Protein AF-Q5AMR6-F1 (afdb_monomer)

Mean predicted aligned error: 19.12 Å

Structure (mmCIF, N/CA/C/O backbone):
data_AF-Q5AMR6-F1
#
_entry.id   AF-Q5AMR6-F1
#
loop_
_atom_site.group_PDB
_atom_site.id
_atom_site.type_symbol
_atom_site.label_atom_id
_atom_site.label_alt_id
_atom_site.label_comp_id
_atom_site.label_asym_id
_atom_site.label_entity_id
_atom_site.label_seq_id
_atom_site.pdbx_PDB_ins_code
_atom_site.Cartn_x
_atom_site.Cartn_y
_atom_site.Cartn_z
_atom_site.occupancy
_atom_site.B_iso_or_equiv
_atom_site.auth_seq_id
_atom_site.auth_comp_id
_atom_site.auth_asym_id
_atom_site.auth_atom_id
_atom_site.pdbx_PDB_model_num
ATOM 1 N N . MET A 1 1 ? -9.699 15.837 25.761 1.00 32.28 1 MET A N 1
ATOM 2 C CA . MET A 1 1 ? -8.917 16.680 24.836 1.00 32.28 1 MET A CA 1
ATOM 3 C C . MET A 1 1 ? -8.404 15.741 23.772 1.00 32.28 1 MET A C 1
ATOM 5 O O . MET A 1 1 ? -7.624 14.863 24.110 1.00 32.28 1 MET A O 1
ATOM 9 N N . SER A 1 2 ? -8.953 15.829 22.564 1.00 45.53 2 SER A N 1
ATOM 10 C CA . SER A 1 2 ? -8.523 15.037 21.415 1.00 45.53 2 SER A CA 1
ATOM 11 C C . SER A 1 2 ? -7.028 15.266 21.216 1.00 45.53 2 SER A C 1
ATOM 13 O O . SER A 1 2 ? -6.615 16.411 21.044 1.00 45.53 2 SER A O 1
ATOM 15 N N . THR A 1 3 ? -6.208 14.223 21.314 1.00 49.09 3 THR A N 1
ATOM 16 C CA . THR A 1 3 ? -4.824 14.298 20.852 1.00 49.09 3 THR A CA 1
ATOM 17 C C . THR A 1 3 ? -4.906 14.506 19.351 1.00 49.09 3 THR A C 1
ATOM 19 O O . THR A 1 3 ? -5.215 13.578 18.611 1.00 49.09 3 THR A O 1
ATOM 22 N N . SER A 1 4 ? -4.737 15.743 18.896 1.00 54.91 4 SER A N 1
ATOM 23 C CA . SER A 1 4 ? -4.501 16.039 17.490 1.00 54.91 4 SER A CA 1
ATOM 24 C C . SER A 1 4 ? -3.124 15.476 17.143 1.00 54.91 4 SER A C 1
ATOM 26 O O . SER A 1 4 ? -2.143 16.218 17.145 1.00 54.91 4 SER A O 1
ATOM 28 N N . ASN A 1 5 ? -3.051 14.153 16.958 1.00 70.88 5 ASN A N 1
ATOM 29 C CA . ASN A 1 5 ? -1.918 13.503 16.312 1.00 70.88 5 ASN A CA 1
ATOM 30 C C . ASN A 1 5 ? -1.692 14.242 14.996 1.00 70.88 5 ASN A C 1
ATOM 32 O O . ASN A 1 5 ? -2.655 14.557 14.287 1.00 70.88 5 ASN A O 1
ATOM 36 N N . THR A 1 6 ? -0.445 14.604 14.711 1.00 86.12 6 THR A N 1
ATOM 37 C CA . THR A 1 6 ? -0.152 15.268 13.445 1.00 86.12 6 THR A CA 1
ATOM 38 C C . THR A 1 6 ? -0.414 14.288 12.302 1.00 86.12 6 THR A C 1
ATOM 40 O O . THR A 1 6 ? -0.370 13.074 12.494 1.00 86.12 6 THR A O 1
ATOM 43 N N . GLN A 1 7 ? -0.697 14.795 11.101 1.00 88.81 7 GLN A N 1
ATOM 44 C CA . GLN A 1 7 ? -0.926 13.927 9.941 1.00 88.81 7 GLN A CA 1
ATOM 45 C C . GLN A 1 7 ? 0.267 12.980 9.698 1.00 88.81 7 GLN A C 1
ATOM 47 O O . GLN A 1 7 ? 0.083 11.825 9.329 1.00 88.81 7 GLN A O 1
ATOM 52 N N . GLU A 1 8 ? 1.484 13.453 9.970 1.00 90.25 8 GLU A N 1
ATOM 53 C CA . GLU A 1 8 ? 2.707 12.652 9.903 1.00 90.25 8 GLU A CA 1
ATOM 54 C C . GLU A 1 8 ? 2.729 11.522 10.943 1.00 90.25 8 GLU A C 1
ATOM 56 O O . GLU A 1 8 ? 3.046 10.390 10.585 1.00 90.25 8 GLU A O 1
ATOM 61 N N . ASP A 1 9 ? 2.319 11.778 12.192 1.00 91.44 9 ASP A N 1
ATOM 62 C CA . ASP A 1 9 ? 2.223 10.727 13.220 1.00 91.44 9 ASP A CA 1
ATOM 63 C C . ASP A 1 9 ? 1.273 9.603 12.781 1.00 91.44 9 ASP A C 1
ATOM 65 O O . ASP A 1 9 ? 1.575 8.422 12.959 1.00 91.44 9 ASP A O 1
ATOM 69 N N . VAL A 1 10 ? 0.152 9.966 12.147 1.00 92.06 10 VAL A N 1
ATOM 70 C CA . VAL A 1 10 ? -0.821 9.009 11.601 1.00 92.06 10 VAL A CA 1
ATOM 71 C C . VAL A 1 10 ? -0.199 8.171 10.479 1.00 92.06 10 VAL A C 1
ATOM 73 O O . VAL A 1 10 ? -0.406 6.959 10.430 1.00 92.06 10 VAL A O 1
ATOM 76 N N . TYR A 1 11 ? 0.594 8.781 9.595 1.00 93.88 11 TYR A N 1
ATOM 77 C CA . TYR A 1 11 ? 1.293 8.057 8.529 1.00 93.88 11 TYR A CA 1
ATOM 78 C C . TYR A 1 11 ? 2.359 7.103 9.064 1.00 93.88 11 TYR A C 1
ATOM 80 O O . TYR A 1 11 ? 2.471 5.976 8.580 1.00 93.88 11 TYR A O 1
ATOM 88 N N . ILE A 1 12 ? 3.114 7.519 10.081 1.00 92.19 12 ILE A N 1
ATOM 89 C CA . ILE A 1 12 ? 4.107 6.668 10.746 1.00 92.19 12 ILE A CA 1
ATOM 90 C C . ILE A 1 12 ? 3.418 5.486 11.439 1.00 92.19 12 ILE A C 1
ATOM 92 O O . ILE A 1 12 ? 3.928 4.363 11.384 1.00 92.19 12 ILE A O 1
ATOM 96 N N . GLU A 1 13 ? 2.270 5.721 12.079 1.00 92.38 13 GLU A N 1
ATOM 97 C CA . GLU A 1 13 ? 1.461 4.674 12.704 1.00 92.38 13 GLU A CA 1
ATOM 98 C C . GLU A 1 13 ? 0.942 3.680 11.660 1.00 92.38 13 GLU A C 1
ATOM 100 O O . GLU A 1 13 ? 1.124 2.479 11.834 1.00 92.38 13 GLU A O 1
ATOM 105 N N . TYR A 1 14 ? 0.382 4.169 10.550 1.00 93.38 14 TYR A N 1
ATOM 106 C CA . TYR A 1 14 ? -0.115 3.335 9.453 1.00 93.38 14 TYR A CA 1
ATOM 107 C C . TYR A 1 14 ? 0.994 2.511 8.780 1.00 93.38 14 TYR A C 1
ATOM 109 O O . TYR A 1 14 ? 0.815 1.317 8.533 1.00 93.38 14 TYR A O 1
ATOM 117 N N . LEU A 1 15 ? 2.160 3.120 8.523 1.00 91.62 15 LEU A N 1
ATOM 118 C CA . LEU A 1 15 ? 3.315 2.455 7.906 1.00 91.62 15 LEU A CA 1
ATOM 119 C C . LEU A 1 15 ? 3.814 1.273 8.746 1.00 91.62 15 LEU A C 1
ATOM 121 O O . LEU A 1 15 ? 4.228 0.256 8.196 1.00 91.62 15 LEU A O 1
ATOM 125 N N . ASN A 1 16 ? 3.778 1.419 10.070 1.00 92.19 16 ASN A N 1
ATOM 126 C CA . ASN A 1 16 ? 4.290 0.439 11.025 1.00 92.19 16 ASN A CA 1
ATOM 127 C C . ASN A 1 16 ? 3.176 -0.343 11.735 1.00 92.19 16 ASN A C 1
ATOM 129 O O . ASN A 1 16 ? 3.405 -0.885 12.822 1.00 92.19 16 ASN A O 1
ATOM 133 N N . TYR A 1 17 ? 1.967 -0.335 11.175 1.00 92.38 17 TYR A N 1
ATOM 134 C CA . TYR A 1 17 ? 0.826 -1.028 11.747 1.00 92.38 17 TYR A CA 1
ATOM 135 C C . TYR A 1 17 ? 0.973 -2.540 11.552 1.00 92.38 17 TYR A C 1
ATOM 137 O O . TYR A 1 17 ? 1.307 -3.005 10.461 1.00 92.38 17 TYR A O 1
ATOM 145 N N . ASP A 1 18 ? 0.706 -3.310 12.606 1.00 91.94 18 ASP A N 1
ATOM 146 C CA . ASP A 1 18 ? 0.771 -4.770 12.565 1.00 91.94 18 ASP A CA 1
ATOM 147 C C . ASP A 1 18 ? -0.511 -5.347 11.944 1.00 91.94 18 ASP A C 1
ATOM 149 O O . ASP A 1 18 ? -1.522 -5.572 12.614 1.00 91.94 18 ASP A O 1
ATOM 153 N N . TRP A 1 19 ? -0.466 -5.541 10.627 1.00 93.12 19 TRP A N 1
ATOM 154 C CA . TRP A 1 19 ? -1.560 -6.110 9.838 1.00 93.12 19 TRP A CA 1
ATOM 155 C C . TRP A 1 19 ? -1.699 -7.626 10.001 1.00 93.12 19 TRP A C 1
ATOM 157 O O . TRP A 1 19 ? -2.787 -8.161 9.778 1.00 93.12 19 TRP A O 1
ATOM 167 N N . ASP A 1 20 ? -0.624 -8.314 10.381 1.00 91.00 20 ASP A N 1
ATOM 168 C CA . ASP A 1 20 ? -0.594 -9.775 10.470 1.00 91.00 20 ASP A CA 1
ATOM 169 C C . ASP A 1 20 ? -1.297 -10.259 11.741 1.00 91.00 20 ASP A C 1
ATOM 171 O O . ASP A 1 20 ? -2.018 -11.256 11.716 1.00 91.00 20 ASP A O 1
ATOM 175 N N . SER A 1 21 ? -1.182 -9.503 12.837 1.00 92.44 21 SER A N 1
ATOM 176 C CA . SER A 1 21 ? -1.915 -9.781 14.079 1.00 92.44 21 SER A CA 1
ATOM 177 C C . SER A 1 21 ? -3.405 -9.407 14.020 1.00 92.44 21 SER A C 1
ATOM 179 O O . SER A 1 21 ? -4.164 -9.754 14.932 1.00 92.44 21 SER A O 1
ATOM 181 N N . PHE A 1 22 ? -3.861 -8.683 12.990 1.00 92.50 22 PHE A N 1
ATOM 182 C CA . PHE A 1 22 ? -5.227 -8.160 12.933 1.00 92.50 22 PHE A CA 1
ATOM 183 C C . PHE A 1 22 ? -6.198 -9.091 12.184 1.00 92.50 22 PHE A C 1
ATOM 185 O O . PHE A 1 22 ? -6.467 -8.915 10.999 1.00 92.50 22 PHE A O 1
ATOM 192 N N . GLN A 1 23 ? -6.794 -10.047 12.906 1.00 94.94 23 GLN A N 1
ATOM 193 C CA . GLN A 1 23 ? -7.681 -11.068 12.320 1.00 94.94 23 GLN A CA 1
ATOM 194 C C . GLN A 1 23 ? -8.908 -10.500 11.580 1.00 94.94 23 GLN A C 1
ATOM 196 O O . GLN A 1 23 ? -9.217 -10.957 10.488 1.00 94.94 23 GLN A O 1
ATOM 201 N N . GLU A 1 24 ? -9.582 -9.483 12.130 1.00 93.00 24 GLU A N 1
ATOM 202 C CA . GLU A 1 24 ? -10.783 -8.886 11.507 1.00 93.00 24 GLU A CA 1
ATOM 203 C C . GLU A 1 24 ? -10.472 -8.281 10.130 1.00 93.00 24 GLU A C 1
ATOM 205 O O . GLU A 1 24 ? -11.276 -8.378 9.204 1.00 93.00 24 GLU A O 1
ATOM 210 N N . PHE A 1 25 ? -9.277 -7.699 9.986 1.00 95.12 25 PHE A N 1
ATOM 211 C CA . PHE A 1 25 ? -8.789 -7.219 8.701 1.00 95.12 25 PHE A CA 1
ATOM 212 C C . PHE A 1 25 ? -8.539 -8.379 7.737 1.00 95.12 25 PHE A C 1
ATOM 214 O O . PHE A 1 25 ? -8.946 -8.278 6.589 1.00 95.12 25 PHE A O 1
ATOM 221 N N . GLN A 1 26 ? -7.909 -9.472 8.175 1.00 95.25 26 GLN A N 1
ATOM 222 C CA . GLN A 1 26 ? -7.632 -10.626 7.308 1.00 95.25 26 GLN A CA 1
ATOM 223 C C . GLN A 1 26 ? -8.925 -11.286 6.809 1.00 95.25 26 GLN A C 1
ATOM 225 O O . GLN A 1 26 ? -9.063 -11.542 5.612 1.00 95.25 26 GLN A O 1
ATOM 230 N N . ASP A 1 27 ? -9.891 -11.489 7.708 1.00 95.75 27 ASP A N 1
ATOM 231 C CA . ASP A 1 27 ? -11.195 -12.069 7.380 1.00 95.75 27 ASP A CA 1
ATOM 232 C C . ASP A 1 27 ? -11.969 -11.153 6.418 1.00 95.75 27 ASP A C 1
ATOM 234 O O . ASP A 1 27 ? -12.438 -11.594 5.367 1.00 95.75 27 ASP A O 1
ATOM 238 N N . GLY A 1 28 ? -12.039 -9.852 6.728 1.00 94.56 28 GLY A N 1
ATOM 239 C CA . GLY A 1 28 ? -12.703 -8.868 5.873 1.00 94.56 28 GLY A CA 1
ATOM 240 C C . GLY A 1 28 ? -12.012 -8.695 4.520 1.00 94.56 28 GLY A C 1
ATOM 241 O O . GLY A 1 28 ? -12.673 -8.567 3.492 1.00 94.56 28 GLY A O 1
ATOM 242 N N . LEU A 1 29 ? -10.680 -8.743 4.486 1.00 95.69 29 LEU A N 1
ATOM 243 C CA . LEU A 1 29 ? -9.902 -8.693 3.255 1.00 95.69 29 LEU A CA 1
ATOM 244 C C . LEU A 1 29 ? -10.224 -9.897 2.369 1.00 95.69 29 LEU A C 1
ATOM 246 O O . LEU A 1 29 ? -10.421 -9.716 1.169 1.00 95.69 29 LEU A O 1
ATOM 250 N N . GLN A 1 30 ? -10.310 -11.100 2.943 1.00 95.56 30 GLN A N 1
ATOM 251 C CA . GLN A 1 30 ? -10.674 -12.300 2.197 1.00 95.56 30 GLN A CA 1
ATOM 252 C C . GLN A 1 30 ? -12.087 -12.187 1.610 1.00 95.56 30 GLN A C 1
ATOM 254 O O . GLN A 1 30 ? -12.262 -12.455 0.423 1.00 95.56 30 GLN A O 1
ATOM 259 N N . GLU A 1 31 ? -13.066 -11.716 2.387 1.00 96.12 31 GLU A N 1
ATOM 260 C CA . GLU A 1 31 ? -14.432 -11.494 1.897 1.00 96.12 31 GLU A CA 1
ATOM 261 C C . GLU A 1 31 ? -14.472 -10.480 0.740 1.00 96.12 31 GLU A C 1
ATOM 263 O O . GLU A 1 31 ? -15.129 -10.717 -0.278 1.00 96.12 31 GLU A O 1
ATOM 268 N N . ILE A 1 32 ? -13.717 -9.379 0.848 1.00 96.00 32 ILE A N 1
ATOM 269 C CA . ILE A 1 32 ? -13.598 -8.369 -0.214 1.00 96.00 32 ILE A CA 1
ATOM 270 C C . ILE A 1 32 ? -12.969 -8.978 -1.477 1.00 96.00 32 ILE A C 1
ATOM 272 O O . ILE A 1 32 ? -13.466 -8.739 -2.581 1.00 96.00 32 ILE A O 1
ATOM 276 N N . MET A 1 33 ? -11.903 -9.780 -1.343 1.00 95.00 33 MET A N 1
ATOM 277 C CA . MET A 1 33 ? -11.286 -10.454 -2.492 1.00 95.00 33 MET A CA 1
ATOM 278 C C . MET A 1 33 ? -12.254 -11.440 -3.148 1.00 95.00 33 MET A C 1
ATOM 280 O O . MET A 1 33 ? -12.385 -11.443 -4.370 1.00 95.00 33 MET A O 1
ATOM 284 N N . ASP A 1 34 ? -12.942 -12.267 -2.363 1.00 94.94 34 ASP A N 1
ATOM 285 C CA . ASP A 1 34 ? -13.864 -13.277 -2.882 1.00 94.94 34 ASP A CA 1
ATOM 286 C C . ASP A 1 34 ? -15.041 -12.621 -3.614 1.00 94.94 34 ASP A C 1
ATOM 288 O O . ASP A 1 34 ? -15.407 -13.050 -4.713 1.00 94.94 34 ASP A O 1
ATOM 292 N N . ASN A 1 35 ? -15.581 -11.529 -3.064 1.00 95.19 35 ASN A N 1
ATOM 293 C CA . ASN A 1 35 ? -16.623 -10.737 -3.712 1.00 95.19 35 ASN A CA 1
ATOM 294 C C . ASN A 1 35 ? -16.145 -10.129 -5.040 1.00 95.19 35 ASN A C 1
ATOM 296 O O . ASN A 1 35 ? -16.837 -10.222 -6.055 1.00 95.19 35 ASN A O 1
ATOM 300 N N . TYR A 1 36 ? -14.942 -9.555 -5.055 1.00 95.44 36 TYR A N 1
ATOM 301 C CA . TYR A 1 36 ? -14.370 -8.964 -6.261 1.00 95.44 36 TYR A CA 1
ATOM 302 C C . TYR A 1 36 ? -14.088 -10.016 -7.342 1.00 95.44 36 TYR A C 1
ATOM 304 O O . TYR A 1 36 ? -14.423 -9.821 -8.510 1.00 95.44 36 TYR A O 1
ATOM 312 N N . LEU A 1 37 ? -13.544 -11.173 -6.958 1.00 94.44 37 LEU A N 1
ATOM 313 C CA . LEU A 1 37 ? -13.312 -12.302 -7.858 1.00 94.44 37 LEU A CA 1
ATOM 314 C C . LEU A 1 37 ? -14.633 -12.831 -8.432 1.00 94.44 37 LEU A C 1
ATOM 316 O O . LEU A 1 37 ? -14.711 -13.124 -9.625 1.00 94.44 37 LEU A O 1
ATOM 320 N N . GLN A 1 38 ? -15.680 -12.921 -7.610 1.00 94.31 38 GLN A N 1
ATOM 321 C CA . GLN A 1 38 ? -17.018 -13.298 -8.059 1.00 94.31 38 GLN A CA 1
ATOM 322 C C . GLN A 1 38 ? -17.572 -12.297 -9.085 1.00 94.31 38 GLN A C 1
ATOM 324 O O . GLN A 1 38 ? -18.075 -12.721 -10.123 1.00 94.31 38 GLN A O 1
ATOM 329 N N . ASN A 1 39 ? -17.409 -10.989 -8.855 1.00 94.31 39 ASN A N 1
ATOM 330 C CA . ASN A 1 39 ? -17.814 -9.960 -9.816 1.00 94.31 39 ASN A CA 1
ATOM 331 C C . ASN A 1 39 ? -17.059 -10.087 -11.151 1.00 94.31 39 ASN A C 1
ATOM 333 O O . ASN A 1 39 ? -17.666 -10.013 -12.218 1.00 94.31 39 ASN A O 1
ATOM 337 N N . LEU A 1 40 ? -15.750 -10.355 -11.104 1.00 94.00 40 LEU A N 1
ATOM 338 C CA . LEU A 1 40 ? -14.959 -10.605 -12.310 1.00 94.00 40 LEU A CA 1
ATOM 339 C C . LEU A 1 40 ? -15.428 -11.857 -13.061 1.00 94.00 40 LEU A C 1
ATOM 341 O O . LEU A 1 40 ? -15.520 -11.821 -14.282 1.00 94.00 40 LEU A O 1
ATOM 345 N N . LYS A 1 41 ? -15.781 -12.938 -12.354 1.00 92.50 41 LYS A N 1
ATOM 346 C CA . LYS A 1 41 ? -16.316 -14.169 -12.964 1.00 92.50 41 LYS A CA 1
ATOM 347 C C . LYS A 1 41 ? -17.676 -13.981 -13.628 1.00 92.50 41 LYS A C 1
ATOM 349 O O . LYS A 1 41 ? -17.981 -14.678 -14.593 1.00 92.50 41 LYS A O 1
ATOM 354 N N . GLU A 1 42 ? -18.500 -13.075 -13.110 1.00 93.56 42 GLU A N 1
ATOM 355 C CA . GLU A 1 42 ? -19.784 -12.723 -13.727 1.00 93.56 42 GLU A CA 1
ATOM 356 C C . GLU A 1 42 ? -19.597 -1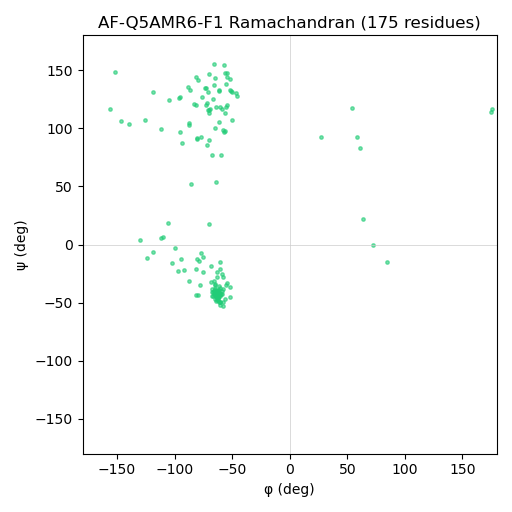1.989 -15.059 1.00 93.56 42 GLU A C 1
ATOM 358 O O . GLU A 1 42 ? -20.402 -12.165 -15.973 1.00 93.56 42 GLU A O 1
ATOM 363 N N . GLN A 1 43 ? -18.526 -11.201 -15.183 1.00 92.12 43 GLN A N 1
ATOM 364 C CA . GLN A 1 43 ? -18.170 -10.508 -16.422 1.00 92.12 43 GLN A CA 1
ATOM 365 C C . GLN A 1 43 ? -17.433 -11.430 -17.401 1.00 92.12 43 GLN A C 1
ATOM 367 O O . GLN A 1 43 ? -17.737 -11.443 -18.594 1.00 92.12 43 GLN A O 1
ATOM 372 N N . ASP A 1 44 ? -16.483 -12.214 -16.896 1.00 90.88 44 ASP A N 1
ATOM 373 C CA . ASP A 1 44 ? -15.680 -13.162 -17.657 1.00 90.88 44 ASP A CA 1
ATOM 374 C C . ASP A 1 44 ? -15.493 -14.472 -16.861 1.00 90.88 44 ASP A C 1
ATOM 376 O O . ASP A 1 44 ? -14.653 -14.550 -15.956 1.00 90.88 44 ASP A O 1
ATOM 380 N N . PRO A 1 45 ? -16.222 -15.546 -17.225 1.00 89.88 45 PRO A N 1
ATOM 381 C CA . PRO A 1 45 ? -16.131 -16.843 -16.555 1.00 89.88 45 PRO A CA 1
ATOM 382 C C . PRO A 1 45 ? -14.745 -17.500 -16.610 1.00 89.88 45 PRO A C 1
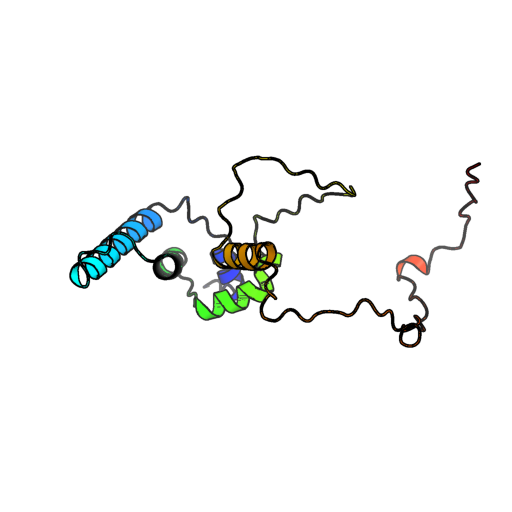ATOM 384 O O . PRO A 1 45 ? -14.505 -18.464 -15.88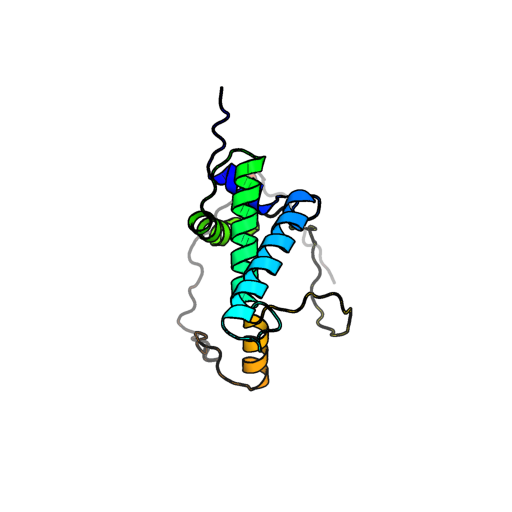1 1.00 89.88 45 PRO A O 1
ATOM 387 N N . SER A 1 46 ? -13.845 -17.035 -17.485 1.00 91.69 46 SER A N 1
ATOM 388 C CA . SER A 1 46 ? -12.485 -17.570 -17.601 1.00 91.69 46 SER A CA 1
ATOM 389 C C . SER A 1 46 ? -11.525 -17.030 -16.534 1.00 91.69 46 SER A C 1
ATOM 391 O O . SER A 1 46 ? -10.448 -17.597 -16.340 1.00 91.69 46 SER A O 1
ATOM 393 N N . VAL A 1 47 ? -11.910 -15.978 -15.801 1.00 90.25 47 VAL A N 1
ATOM 394 C CA . VAL A 1 47 ? -11.073 -15.372 -14.762 1.00 90.25 47 VAL A CA 1
ATOM 395 C C . VAL A 1 47 ? -10.973 -16.294 -13.544 1.00 90.25 47 VAL A C 1
ATOM 397 O O . VAL A 1 47 ? -11.942 -16.556 -12.829 1.00 90.25 47 VAL A O 1
ATOM 400 N N . THR A 1 48 ? -9.759 -16.769 -13.268 1.00 89.88 48 THR A N 1
ATOM 401 C CA . THR A 1 48 ? -9.464 -17.642 -12.119 1.00 89.88 48 THR A CA 1
ATOM 402 C C . THR A 1 48 ? -8.797 -16.922 -10.953 1.00 89.88 48 THR A C 1
ATOM 404 O O . THR A 1 48 ? -8.755 -17.462 -9.851 1.00 89.88 48 THR A O 1
ATOM 407 N N . SER A 1 49 ? -8.255 -15.725 -11.175 1.00 90.75 49 SER A N 1
ATOM 408 C CA . SER A 1 49 ? -7.483 -14.981 -10.178 1.00 90.75 49 SER A CA 1
ATOM 409 C C . SER A 1 49 ? -7.583 -13.479 -10.402 1.00 90.75 49 SER A C 1
ATOM 411 O O . SER A 1 49 ? -7.620 -13.028 -11.545 1.00 90.75 49 SER A O 1
ATOM 413 N N . ILE A 1 50 ? -7.528 -12.718 -9.313 1.00 90.00 50 ILE A N 1
ATOM 414 C CA . ILE A 1 50 ? -7.482 -11.255 -9.342 1.00 90.00 50 ILE A CA 1
ATOM 415 C C . ILE A 1 50 ? -6.109 -10.789 -9.863 1.00 90.00 50 ILE A C 1
ATOM 417 O O . ILE A 1 50 ? -5.088 -11.277 -9.358 1.00 90.00 50 ILE A O 1
ATOM 421 N N . PRO A 1 51 ? -6.047 -9.853 -10.832 1.00 91.56 51 PRO A N 1
ATOM 422 C CA . PRO A 1 51 ? -4.795 -9.232 -11.258 1.00 91.56 51 PRO A CA 1
ATOM 423 C C . PRO A 1 51 ? -4.002 -8.668 -10.073 1.00 91.56 51 PRO A C 1
ATOM 425 O O . PRO A 1 51 ? -4.566 -8.114 -9.132 1.00 91.56 51 PRO A O 1
ATOM 428 N N . ASN A 1 52 ? -2.671 -8.790 -10.106 1.00 89.38 52 ASN A N 1
ATOM 429 C CA . ASN A 1 52 ? -1.831 -8.390 -8.971 1.00 89.38 52 ASN A CA 1
ATOM 430 C C . ASN A 1 52 ? -2.010 -6.909 -8.591 1.00 89.38 52 ASN A C 1
ATOM 432 O O . ASN A 1 52 ? -2.055 -6.592 -7.405 1.00 89.38 52 ASN A O 1
ATOM 436 N N . LEU A 1 53 ? -2.167 -6.036 -9.590 1.00 90.94 53 LEU A N 1
ATOM 437 C CA . LEU A 1 53 ? -2.412 -4.609 -9.390 1.00 90.94 53 LEU A CA 1
ATOM 438 C C . LEU A 1 53 ? -3.714 -4.360 -8.617 1.00 90.94 53 LEU A C 1
ATOM 440 O O . LEU A 1 53 ? -3.688 -3.693 -7.585 1.00 90.94 53 LEU A O 1
ATOM 444 N N . ASP A 1 54 ? -4.822 -4.948 -9.069 1.00 92.06 54 ASP A N 1
ATOM 445 C CA . ASP A 1 54 ? -6.135 -4.787 -8.434 1.00 92.06 54 ASP A CA 1
ATOM 446 C C . ASP A 1 54 ? -6.120 -5.351 -7.014 1.00 92.06 54 ASP A C 1
ATOM 448 O O . ASP A 1 54 ? -6.610 -4.723 -6.079 1.00 92.06 54 ASP A O 1
ATOM 452 N N . LYS A 1 55 ? -5.459 -6.498 -6.817 1.00 93.25 55 LYS A N 1
ATOM 453 C CA . LYS A 1 55 ? -5.272 -7.086 -5.489 1.00 93.25 55 LYS A CA 1
ATOM 454 C C . LYS A 1 55 ? -4.585 -6.106 -4.534 1.00 93.25 55 LYS A C 1
ATOM 456 O O . LYS A 1 55 ? -5.041 -5.947 -3.406 1.00 93.25 55 LYS A O 1
ATOM 461 N N . GLN A 1 56 ? -3.506 -5.448 -4.961 1.00 93.50 56 GLN A N 1
ATOM 462 C CA . GLN A 1 56 ? -2.816 -4.455 -4.129 1.00 93.50 56 GLN A CA 1
ATOM 463 C C . GLN A 1 56 ? -3.698 -3.239 -3.837 1.00 93.50 56 GLN A C 1
ATOM 465 O O . GLN A 1 56 ? -3.710 -2.756 -2.707 1.00 93.50 56 GLN A O 1
ATOM 470 N N . GLN A 1 57 ? -4.480 -2.777 -4.815 1.00 93.81 57 GLN A N 1
ATOM 471 C CA . GLN A 1 57 ? -5.420 -1.676 -4.603 1.00 93.81 57 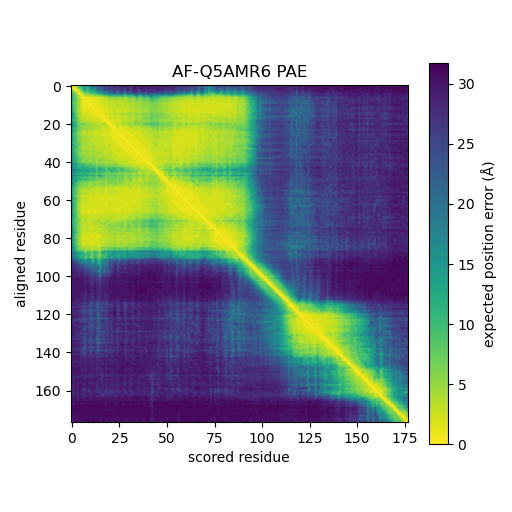GLN A CA 1
ATOM 472 C C . GLN A 1 57 ? -6.484 -2.033 -3.564 1.00 93.81 57 GLN A C 1
ATOM 474 O O . GLN A 1 57 ? -6.687 -1.264 -2.627 1.00 93.81 57 GLN A O 1
ATOM 479 N N . LEU A 1 58 ? -7.110 -3.209 -3.671 1.00 95.38 58 LEU A N 1
ATOM 480 C CA . LEU A 1 58 ? -8.088 -3.671 -2.686 1.00 95.38 58 LEU A CA 1
ATOM 481 C C . LEU A 1 58 ? -7.455 -3.837 -1.297 1.00 95.38 58 LEU A C 1
ATOM 483 O O . LEU A 1 58 ? -8.073 -3.467 -0.304 1.00 95.38 58 LEU A O 1
ATOM 487 N N . ILE A 1 59 ? -6.218 -4.342 -1.212 1.00 95.62 59 ILE A N 1
ATOM 488 C CA . ILE A 1 59 ? -5.478 -4.424 0.056 1.00 95.62 59 ILE A CA 1
ATOM 489 C C . ILE A 1 59 ? -5.275 -3.032 0.654 1.00 95.62 59 ILE A C 1
ATOM 491 O O . ILE A 1 59 ? -5.576 -2.833 1.826 1.00 95.62 59 ILE A O 1
ATOM 495 N N . ASN A 1 60 ? -4.791 -2.064 -0.124 1.00 94.50 60 ASN A N 1
ATOM 496 C CA . ASN A 1 60 ? -4.539 -0.709 0.366 1.00 94.50 60 ASN A CA 1
ATOM 497 C C . ASN A 1 60 ? -5.836 -0.004 0.789 1.00 94.50 60 ASN A C 1
ATOM 499 O O . ASN A 1 60 ? -5.863 0.645 1.833 1.00 94.50 60 ASN A O 1
ATOM 503 N N . GLN A 1 61 ? -6.921 -0.181 0.031 1.00 94.44 61 GLN A N 1
ATOM 504 C CA . GLN A 1 61 ? -8.251 0.331 0.378 1.00 94.44 61 GLN A CA 1
ATOM 505 C C . GLN A 1 61 ? -8.802 -0.308 1.657 1.00 94.44 61 GLN A C 1
ATOM 507 O O . GLN A 1 61 ? -9.321 0.389 2.527 1.00 94.44 61 GLN A O 1
ATOM 512 N N . ALA A 1 62 ? -8.673 -1.628 1.806 1.00 95.69 62 ALA A N 1
ATOM 513 C CA . ALA A 1 62 ? -9.089 -2.318 3.020 1.00 95.69 62 ALA A CA 1
ATOM 514 C C . ALA A 1 62 ? -8.251 -1.860 4.221 1.00 95.69 62 ALA A C 1
ATOM 516 O O . ALA A 1 62 ? -8.805 -1.550 5.273 1.00 95.69 62 ALA A O 1
ATOM 517 N N . LYS A 1 63 ? -6.927 -1.743 4.065 1.00 95.25 63 LYS A N 1
ATOM 518 C CA . LYS A 1 63 ? -6.035 -1.249 5.120 1.00 95.25 63 LYS A CA 1
ATOM 519 C C . LYS A 1 63 ? -6.434 0.148 5.579 1.00 95.25 63 LYS A C 1
ATOM 521 O O . LYS A 1 63 ? -6.591 0.349 6.778 1.00 95.25 63 LYS A O 1
ATOM 526 N N . SER A 1 64 ? -6.654 1.102 4.672 1.00 93.38 64 SER A N 1
ATOM 527 C CA . SER A 1 64 ? -7.083 2.447 5.077 1.00 93.38 64 SER A CA 1
ATOM 528 C C . SER A 1 64 ? -8.433 2.426 5.792 1.00 93.38 64 SER A C 1
ATOM 530 O O . SER A 1 64 ? -8.554 3.027 6.857 1.00 93.38 64 SER A O 1
ATOM 532 N N . PHE A 1 65 ? -9.417 1.676 5.284 1.00 94.69 65 PHE A N 1
ATOM 533 C CA . PHE A 1 65 ? -10.725 1.538 5.927 1.00 94.69 65 PHE A CA 1
ATOM 534 C C . PHE A 1 65 ? -10.612 0.988 7.355 1.00 94.69 65 PHE A C 1
ATOM 536 O O . PHE A 1 65 ? -11.110 1.599 8.303 1.00 94.69 65 PHE A O 1
ATOM 543 N N . PHE A 1 66 ? -9.924 -0.141 7.525 1.00 95.06 66 PHE A N 1
ATOM 544 C CA . PHE A 1 66 ? -9.763 -0.792 8.823 1.00 95.06 66 PHE A CA 1
ATOM 545 C C . PHE A 1 66 ? -8.906 0.034 9.784 1.00 95.06 66 PHE A C 1
ATOM 547 O O . PHE A 1 66 ? -9.239 0.128 10.965 1.00 95.06 66 PHE A O 1
ATOM 554 N N . PHE A 1 67 ? -7.849 0.685 9.292 1.00 94.75 67 PHE A N 1
ATOM 555 C CA . PHE A 1 67 ? -7.044 1.610 10.086 1.00 94.75 67 PHE A CA 1
ATOM 556 C C . PHE A 1 67 ? -7.884 2.779 10.600 1.00 94.75 67 PHE A C 1
ATOM 558 O O . PHE A 1 67 ? -7.867 3.062 11.801 1.00 94.75 67 PHE A O 1
ATOM 565 N N . CYS A 1 68 ? -8.652 3.424 9.716 1.00 93.88 68 CYS A N 1
ATOM 566 C CA . CYS A 1 68 ? -9.538 4.525 10.078 1.00 93.88 68 CYS A CA 1
ATOM 567 C C . CYS A 1 68 ? -10.592 4.091 11.090 1.00 93.88 68 CYS A C 1
ATOM 569 O O . CYS A 1 68 ? -10.824 4.784 12.078 1.00 93.88 68 CYS A O 1
ATOM 571 N N . ASN A 1 69 ? -11.196 2.923 10.877 1.00 93.00 69 ASN A N 1
ATOM 572 C CA . ASN A 1 69 ? -12.177 2.364 11.796 1.00 93.00 69 ASN A CA 1
ATOM 573 C C . ASN A 1 69 ? -11.564 2.063 13.175 1.00 93.00 69 ASN A C 1
ATOM 575 O O . ASN A 1 69 ? -12.189 2.312 14.204 1.00 93.00 69 ASN A O 1
ATOM 579 N N . LYS A 1 70 ? -10.329 1.547 13.216 1.00 91.62 70 LYS A N 1
ATOM 580 C CA . LYS A 1 70 ? -9.690 1.103 14.459 1.00 91.62 70 LYS A CA 1
ATOM 581 C C . LYS A 1 70 ? -9.100 2.240 15.286 1.00 91.62 70 LYS A C 1
ATOM 583 O O . LYS A 1 70 ? -9.227 2.232 16.509 1.00 91.62 70 LYS A O 1
ATOM 588 N N . THR A 1 71 ? -8.419 3.172 14.631 1.00 91.00 71 THR A N 1
ATOM 589 C CA . THR A 1 71 ? -7.705 4.277 15.288 1.00 91.00 71 THR A CA 1
ATOM 590 C C . THR A 1 71 ? -8.573 5.526 15.431 1.00 91.00 71 THR A C 1
ATOM 592 O O . THR A 1 71 ? -8.299 6.373 16.276 1.00 91.00 71 THR A O 1
ATOM 595 N N . GLY A 1 72 ? -9.624 5.653 14.613 1.00 89.88 72 GLY A N 1
ATOM 596 C CA . GLY A 1 72 ? -10.401 6.884 14.469 1.00 89.88 72 GLY A CA 1
ATOM 597 C C . GLY A 1 72 ? -9.661 7.991 13.708 1.00 89.88 72 GLY A C 1
ATOM 598 O O . GLY A 1 72 ? -10.225 9.068 13.512 1.00 89.88 72 GLY A O 1
ATOM 599 N N . ASN A 1 73 ? -8.419 7.747 13.275 1.00 89.06 73 ASN A N 1
ATOM 600 C CA . ASN A 1 73 ? -7.636 8.683 12.479 1.00 89.06 73 ASN A CA 1
ATOM 601 C C . ASN A 1 73 ? -8.042 8.582 11.010 1.00 89.06 73 ASN A C 1
ATOM 603 O O . ASN A 1 73 ? -8.307 7.498 10.498 1.00 89.06 73 ASN A O 1
ATOM 607 N N . ILE A 1 74 ? -8.050 9.705 10.302 1.00 90.56 74 ILE A N 1
ATOM 608 C CA . ILE A 1 74 ? -8.363 9.728 8.873 1.00 90.56 74 ILE A CA 1
ATOM 609 C C . ILE A 1 74 ? -7.052 9.710 8.092 1.00 90.56 74 ILE A C 1
ATOM 611 O O . ILE A 1 74 ? -6.189 10.560 8.302 1.00 90.56 74 ILE A O 1
ATOM 615 N N . ILE A 1 75 ? -6.920 8.750 7.178 1.00 92.00 75 ILE A N 1
ATOM 616 C CA . ILE A 1 75 ? -5.787 8.649 6.262 1.00 92.00 75 ILE A CA 1
ATOM 617 C C . ILE A 1 75 ? -6.279 8.752 4.819 1.00 92.00 75 ILE A C 1
ATOM 619 O O . ILE A 1 75 ? -7.228 8.077 4.423 1.00 92.00 75 ILE A O 1
ATOM 623 N N . ASN A 1 76 ? -5.625 9.607 4.036 1.00 91.75 76 ASN A N 1
ATOM 624 C CA . ASN A 1 76 ? -5.753 9.622 2.587 1.00 91.75 76 ASN A CA 1
ATOM 625 C C . ASN A 1 76 ? -4.612 8.785 2.000 1.00 91.75 76 ASN A C 1
ATOM 627 O O . ASN A 1 76 ? -3.451 9.009 2.339 1.00 91.75 76 ASN A O 1
ATOM 631 N N . LEU A 1 77 ? -4.951 7.812 1.153 1.00 91.81 77 LEU A N 1
ATOM 632 C CA . LEU A 1 77 ? -3.969 6.923 0.538 1.00 91.81 77 LEU A CA 1
ATOM 633 C C . LEU A 1 77 ? -3.034 7.674 -0.414 1.00 91.81 77 LEU A C 1
ATOM 635 O O . LEU A 1 77 ? -1.837 7.419 -0.376 1.00 91.81 77 LEU A O 1
ATOM 639 N N . ASP A 1 78 ? -3.547 8.622 -1.200 1.00 92.69 78 ASP A N 1
ATOM 640 C CA . ASP A 1 78 ? -2.727 9.360 -2.169 1.00 92.69 78 ASP A CA 1
ATOM 641 C C . ASP A 1 78 ? -1.667 10.208 -1.445 1.00 92.69 78 ASP A C 1
ATOM 643 O O . ASP A 1 78 ? -0.474 10.118 -1.733 1.00 92.69 78 ASP A O 1
ATOM 647 N N . ASP A 1 79 ? -2.091 10.944 -0.412 1.00 93.06 79 ASP A N 1
ATOM 648 C CA . ASP A 1 79 ? -1.190 11.766 0.404 1.00 93.06 79 ASP A CA 1
ATOM 649 C C . ASP A 1 79 ? -0.172 10.909 1.181 1.00 93.06 79 ASP A C 1
ATOM 651 O O . ASP A 1 79 ? 0.970 11.325 1.400 1.00 93.06 79 ASP A O 1
ATOM 655 N N . PHE A 1 80 ? -0.577 9.709 1.614 1.00 93.19 80 PHE A N 1
ATOM 656 C CA . PHE A 1 80 ? 0.309 8.767 2.292 1.00 93.19 80 PHE A CA 1
ATOM 657 C C . PHE A 1 80 ? 1.391 8.223 1.355 1.00 93.19 80 PHE A C 1
ATOM 659 O O . PHE A 1 80 ? 2.548 8.170 1.764 1.00 93.19 80 PHE A O 1
ATOM 666 N N . GLU A 1 81 ? 1.057 7.833 0.122 1.00 91.31 81 GLU A N 1
ATOM 667 C CA . GLU A 1 81 ? 2.048 7.315 -0.830 1.00 91.31 81 GLU A CA 1
ATOM 668 C C . GLU A 1 81 ? 3.077 8.395 -1.216 1.00 91.31 81 GLU A C 1
ATOM 670 O O . GLU A 1 81 ? 4.282 8.121 -1.247 1.00 91.31 81 GLU A O 1
ATOM 675 N N . ASP A 1 82 ? 2.640 9.646 -1.392 1.00 92.06 82 ASP A N 1
ATOM 676 C CA . ASP A 1 82 ? 3.536 10.786 -1.627 1.00 92.06 82 ASP A CA 1
ATOM 677 C C . ASP A 1 82 ? 4.459 11.056 -0.428 1.00 92.06 82 ASP A C 1
ATOM 679 O O . ASP A 1 82 ? 5.669 11.280 -0.583 1.00 92.06 82 ASP A O 1
ATOM 683 N N . TRP A 1 83 ? 3.913 11.015 0.792 1.00 91.69 83 TRP A N 1
ATOM 684 C CA . TRP A 1 83 ? 4.710 11.149 2.012 1.00 91.69 83 TRP A CA 1
ATOM 685 C C . TRP A 1 83 ? 5.698 9.987 2.162 1.00 91.69 83 TRP A C 1
ATOM 687 O O . TRP A 1 83 ? 6.868 10.211 2.488 1.00 91.69 83 TRP A O 1
ATOM 697 N N . LYS A 1 84 ? 5.261 8.758 1.876 1.00 91.44 84 LYS A N 1
ATOM 698 C CA . LYS A 1 84 ? 6.058 7.536 1.987 1.00 91.44 84 LYS A CA 1
ATOM 699 C C . LYS A 1 84 ? 7.266 7.573 1.059 1.00 91.44 84 LYS A C 1
ATOM 701 O O . LYS A 1 84 ? 8.362 7.262 1.513 1.00 91.44 84 LYS A O 1
ATOM 706 N N . LEU A 1 85 ? 7.119 8.049 -0.178 1.00 88.50 85 LEU A N 1
ATOM 707 C CA . LEU A 1 85 ? 8.234 8.164 -1.127 1.00 88.50 85 LEU A CA 1
ATOM 708 C C . LEU A 1 85 ? 9.424 8.972 -0.571 1.00 88.50 85 LEU A C 1
ATOM 710 O O . LEU A 1 85 ? 10.576 8.680 -0.884 1.00 88.50 85 LEU A O 1
ATOM 714 N N . HIS A 1 86 ? 9.153 9.974 0.268 1.00 84.81 86 HIS A N 1
ATOM 715 C CA . HIS A 1 86 ? 10.178 10.855 0.834 1.00 84.81 86 HIS A CA 1
ATOM 716 C C . HIS A 1 86 ? 10.637 10.442 2.241 1.00 84.81 86 HIS A C 1
ATOM 718 O O . HIS A 1 86 ? 11.730 10.824 2.669 1.00 84.81 86 HIS A O 1
ATOM 724 N N . ASN A 1 87 ? 9.809 9.690 2.973 1.00 86.94 87 ASN A N 1
ATOM 725 C CA . ASN A 1 87 ? 9.976 9.468 4.410 1.00 86.94 87 ASN A CA 1
ATOM 726 C C . ASN A 1 87 ? 10.067 7.990 4.825 1.00 86.94 87 ASN A C 1
ATOM 728 O O . ASN A 1 87 ? 10.458 7.726 5.962 1.00 86.94 87 ASN A O 1
ATOM 732 N N . GLU A 1 88 ? 9.771 7.025 3.943 1.00 82.00 88 GLU A N 1
ATOM 733 C CA . GLU A 1 88 ? 9.763 5.586 4.272 1.00 82.00 88 GLU A CA 1
ATOM 734 C C . GLU A 1 88 ? 11.071 5.145 4.935 1.00 82.00 88 GLU A C 1
ATOM 736 O O . GLU A 1 88 ? 11.055 4.497 5.982 1.00 82.00 88 GLU A O 1
ATOM 741 N N . ASP A 1 89 ? 12.207 5.572 4.383 1.00 80.06 89 ASP A N 1
ATOM 742 C CA . ASP A 1 89 ? 13.531 5.218 4.899 1.00 80.06 89 ASP A CA 1
ATOM 743 C C . ASP A 1 89 ? 13.801 5.725 6.320 1.00 80.06 89 ASP A C 1
ATOM 745 O O . ASP A 1 89 ? 14.643 5.163 7.017 1.00 80.06 89 ASP A O 1
ATOM 749 N N . LYS A 1 90 ? 13.111 6.783 6.756 1.00 80.94 90 LYS A N 1
ATOM 750 C CA . LYS A 1 90 ? 13.315 7.397 8.074 1.00 80.94 90 LYS A CA 1
ATOM 751 C C . LYS A 1 90 ? 12.480 6.743 9.168 1.00 80.94 90 LYS A C 1
ATOM 753 O O . LYS A 1 90 ? 12.909 6.739 10.318 1.00 80.94 90 LYS A O 1
ATOM 758 N N . PHE A 1 91 ? 11.296 6.234 8.828 1.00 81.62 91 PHE A N 1
ATOM 759 C CA . PHE A 1 91 ? 10.287 5.848 9.820 1.00 81.62 91 PHE A CA 1
ATOM 760 C C . PHE A 1 91 ? 9.900 4.371 9.805 1.00 81.62 91 PHE A C 1
ATOM 762 O O . PHE A 1 91 ? 9.153 3.941 10.686 1.00 81.62 91 PHE A O 1
ATOM 769 N N . LYS A 1 92 ? 10.381 3.577 8.844 1.00 82.12 92 LYS A N 1
ATOM 770 C CA . LYS A 1 92 ? 10.133 2.133 8.830 1.00 82.12 92 LYS A CA 1
ATOM 771 C C . LYS A 1 92 ? 10.890 1.443 9.972 1.00 82.12 92 LYS A C 1
ATOM 773 O O . LYS A 1 92 ? 12.120 1.427 9.977 1.00 82.12 92 LYS A O 1
ATOM 778 N N . LYS A 1 93 ? 10.162 0.840 10.918 1.00 70.31 93 LYS A N 1
ATOM 779 C CA . LYS A 1 93 ? 10.735 0.176 12.107 1.00 70.31 93 LYS A CA 1
ATOM 780 C C . LYS A 1 93 ? 11.624 -1.024 11.772 1.00 70.31 93 LYS A C 1
ATOM 782 O O . LYS A 1 93 ? 12.563 -1.291 12.515 1.00 70.31 93 LYS A O 1
ATOM 787 N N . ASP A 1 94 ? 11.377 -1.697 10.649 1.00 63.81 94 ASP A N 1
ATOM 788 C CA . ASP A 1 94 ? 12.150 -2.879 10.236 1.00 63.81 94 ASP A CA 1
ATOM 789 C C . ASP A 1 94 ? 13.592 -2.544 9.846 1.00 63.81 94 ASP A C 1
ATOM 791 O O . ASP A 1 94 ? 14.453 -3.418 9.844 1.00 63.81 94 ASP A O 1
ATOM 795 N N . LYS A 1 95 ? 13.891 -1.270 9.559 1.00 56.34 95 LYS A N 1
ATOM 796 C CA . LYS A 1 95 ? 15.268 -0.792 9.424 1.00 56.34 95 LYS A CA 1
ATOM 797 C C . LYS A 1 95 ? 15.822 -0.404 10.791 1.00 56.34 95 LYS A C 1
ATOM 799 O O . LYS A 1 95 ? 16.383 0.681 10.950 1.00 56.34 95 LYS A O 1
ATOM 804 N N . GLN A 1 96 ? 15.726 -1.305 11.773 1.00 45.00 96 GLN A N 1
ATOM 805 C CA . GLN A 1 96 ? 16.791 -1.366 12.764 1.00 45.00 96 GLN A CA 1
ATOM 806 C C . GLN A 1 96 ? 18.058 -1.598 11.945 1.00 45.00 96 GLN A C 1
ATOM 808 O O . GLN A 1 96 ? 18.312 -2.692 11.455 1.00 45.00 96 GLN A O 1
ATOM 813 N N . ILE A 1 97 ? 18.766 -0.505 11.676 1.00 49.47 97 ILE A N 1
ATOM 814 C CA . ILE A 1 97 ? 20.108 -0.517 11.137 1.00 49.47 97 ILE A CA 1
ATOM 815 C C . ILE A 1 97 ? 20.875 -1.346 12.158 1.00 49.47 97 ILE A C 1
ATOM 817 O O . ILE A 1 97 ? 21.248 -0.843 13.217 1.00 49.47 97 ILE A O 1
ATOM 821 N N . GLU A 1 98 ? 21.051 -2.637 11.876 1.00 44.03 98 GLU A N 1
ATOM 822 C CA . GLU A 1 98 ? 22.281 -3.289 12.269 1.00 44.03 98 GLU A CA 1
ATOM 823 C C . GLU A 1 98 ? 23.364 -2.357 11.751 1.00 44.03 98 GLU A C 1
ATOM 825 O O . GLU A 1 98 ? 23.546 -2.158 10.548 1.00 44.03 98 GLU A O 1
ATOM 830 N N . GLU A 1 99 ? 23.980 -1.669 12.699 1.00 42.03 99 GLU A N 1
ATOM 831 C CA . GLU A 1 99 ? 25.214 -0.942 12.536 1.00 42.03 99 GLU A CA 1
ATOM 832 C C . GLU A 1 99 ? 26.262 -1.974 12.107 1.00 42.03 99 GLU A C 1
ATOM 834 O O . GLU A 1 99 ? 27.053 -2.472 12.904 1.00 42.03 99 GLU A O 1
ATOM 839 N N . LEU A 1 100 ? 26.222 -2.372 10.836 1.00 42.91 100 LEU A N 1
ATOM 840 C CA . LEU A 1 100 ? 27.272 -3.144 10.206 1.00 42.91 100 LEU A CA 1
ATOM 841 C C . LEU A 1 100 ? 28.440 -2.187 10.019 1.00 42.91 100 LEU A C 1
ATOM 843 O O . LEU A 1 100 ? 28.618 -1.537 8.988 1.00 42.91 100 LEU A O 1
ATOM 847 N N . GLY A 1 101 ? 29.229 -2.095 11.086 1.00 34.75 101 GLY A N 1
ATOM 848 C CA . GLY A 1 101 ? 30.616 -1.703 11.001 1.00 34.75 101 GLY A CA 1
ATOM 849 C C . GLY A 1 101 ? 31.297 -2.478 9.874 1.00 34.75 101 GLY A C 1
ATOM 850 O O . GLY A 1 101 ? 31.176 -3.694 9.771 1.00 34.75 101 GLY A O 1
ATOM 851 N N . THR A 1 102 ? 31.995 -1.730 9.027 1.00 36.25 102 THR A N 1
ATOM 852 C CA . THR A 1 102 ? 33.210 -2.122 8.310 1.00 36.25 102 THR A CA 1
ATOM 853 C C . THR A 1 102 ? 33.379 -3.623 8.017 1.00 36.25 102 THR A C 1
ATOM 855 O O . THR A 1 102 ? 34.035 -4.342 8.769 1.00 36.25 102 THR A O 1
ATOM 858 N N . SER A 1 103 ? 32.925 -4.081 6.850 1.00 35.88 103 SER A N 1
ATOM 859 C CA . SER A 1 103 ? 33.719 -5.035 6.065 1.00 35.88 103 SER A CA 1
ATOM 860 C C . SER A 1 103 ? 33.372 -4.999 4.585 1.00 35.88 103 SER A C 1
ATOM 862 O O . SER A 1 103 ? 32.268 -5.284 4.136 1.00 35.88 103 SER A O 1
ATOM 864 N N . GLU A 1 104 ? 34.401 -4.601 3.865 1.00 34.12 104 GLU A N 1
ATOM 865 C CA . GLU A 1 104 ? 34.641 -4.630 2.439 1.00 34.12 104 GLU A CA 1
ATOM 866 C C . GLU A 1 104 ? 34.485 -6.040 1.834 1.00 34.12 104 GLU A C 1
ATOM 868 O O . GLU A 1 104 ? 34.893 -7.026 2.435 1.00 34.12 104 GLU A O 1
ATOM 873 N N . SER A 1 105 ? 33.951 -6.087 0.607 1.00 34.12 105 SER A N 1
ATOM 874 C CA . SER A 1 105 ? 34.123 -7.137 -0.413 1.00 34.12 105 SER A CA 1
ATOM 875 C C . SER A 1 105 ? 33.810 -8.600 -0.054 1.00 34.12 105 SER A C 1
ATOM 877 O O . SER A 1 105 ? 34.571 -9.273 0.632 1.00 34.12 105 SER A O 1
ATOM 879 N N . THR A 1 106 ? 32.817 -9.183 -0.735 1.00 32.31 106 THR A N 1
ATOM 880 C CA . THR A 1 106 ? 33.042 -10.176 -1.815 1.00 32.31 106 THR A CA 1
ATOM 881 C C . THR A 1 106 ? 31.703 -10.721 -2.308 1.00 32.31 106 THR A C 1
ATOM 883 O O . THR A 1 106 ? 30.973 -11.401 -1.593 1.00 32.31 106 THR A O 1
ATOM 886 N N . SER A 1 107 ? 31.415 -10.457 -3.580 1.00 38.38 107 SER A N 1
ATOM 887 C CA . SER A 1 107 ? 30.403 -11.146 -4.370 1.00 38.38 107 SER A CA 1
ATOM 888 C C . SER A 1 107 ? 30.707 -12.644 -4.423 1.00 38.38 107 SER A C 1
ATOM 890 O O . SER A 1 107 ? 31.717 -13.053 -4.991 1.00 38.38 107 SER A O 1
ATOM 892 N N . THR A 1 108 ? 29.834 -13.487 -3.883 1.00 36.94 108 THR A N 1
ATOM 893 C CA . THR A 1 108 ? 29.747 -14.899 -4.273 1.00 36.94 108 THR A CA 1
ATOM 894 C C . THR A 1 108 ? 28.293 -15.329 -4.170 1.00 36.94 108 THR A C 1
ATOM 896 O O . THR A 1 108 ? 27.742 -15.485 -3.086 1.00 36.94 108 THR A O 1
ATOM 899 N N . ASN A 1 109 ? 27.681 -15.481 -5.345 1.00 37.47 109 ASN A N 1
ATOM 900 C CA . ASN A 1 109 ? 26.441 -16.212 -5.555 1.00 37.47 109 ASN A CA 1
ATOM 901 C C . ASN A 1 109 ? 26.493 -17.552 -4.811 1.00 37.47 109 ASN A C 1
ATOM 903 O O . ASN A 1 109 ? 27.437 -18.312 -5.025 1.00 37.47 109 ASN A O 1
ATOM 907 N N . ASN A 1 110 ? 25.484 -17.851 -3.992 1.00 39.69 110 ASN A N 1
ATOM 908 C CA . ASN A 1 110 ? 24.648 -19.046 -4.139 1.00 39.69 110 ASN A CA 1
ATOM 909 C C . ASN A 1 110 ? 23.660 -19.176 -2.968 1.00 39.69 110 ASN A C 1
ATOM 911 O O . ASN A 1 110 ? 24.044 -19.479 -1.845 1.00 39.69 110 ASN A O 1
ATOM 915 N N . GLN A 1 111 ? 22.380 -19.044 -3.319 1.00 45.44 111 GLN A N 1
ATOM 916 C CA . GLN A 1 111 ? 21.298 -19.933 -2.892 1.00 45.44 111 GLN A CA 1
ATOM 917 C C . GLN A 1 111 ? 21.024 -20.033 -1.385 1.00 45.44 111 GLN A C 1
ATOM 919 O O . GLN A 1 111 ? 21.352 -21.019 -0.729 1.00 45.44 111 GLN A O 1
ATOM 924 N N . SER A 1 112 ? 20.253 -19.072 -0.892 1.00 42.75 112 SER A N 1
ATOM 925 C CA . SER A 1 112 ? 19.242 -19.338 0.130 1.00 42.75 112 SER A CA 1
ATOM 926 C C . SER A 1 112 ? 17.908 -18.816 -0.396 1.00 42.75 112 SER A C 1
ATOM 928 O O . SER A 1 112 ? 17.711 -17.611 -0.519 1.00 42.75 112 SER A O 1
ATOM 930 N N . ASP A 1 113 ? 17.040 -19.759 -0.773 1.00 49.84 113 ASP A N 1
ATOM 931 C CA . ASP A 1 113 ? 15.689 -19.609 -1.331 1.00 49.84 113 ASP A CA 1
ATOM 932 C C . ASP A 1 113 ? 14.691 -18.946 -0.354 1.00 49.84 113 ASP A C 1
ATOM 934 O O . ASP A 1 113 ? 13.630 -19.490 -0.048 1.00 49.84 113 ASP A O 1
ATOM 938 N N . SER A 1 114 ? 15.026 -17.771 0.172 1.00 55.69 114 SER A N 1
ATOM 939 C CA . SER A 1 114 ? 14.145 -16.974 1.034 1.00 55.69 114 SER A CA 1
ATOM 940 C C . SER A 1 114 ? 14.032 -15.517 0.607 1.00 55.69 114 SER A C 1
ATOM 942 O O . SER A 1 114 ? 13.367 -14.743 1.293 1.00 55.69 114 SER A O 1
ATOM 944 N N . ASP A 1 115 ? 14.655 -15.129 -0.506 1.00 55.75 115 ASP A N 1
ATOM 945 C CA . ASP A 1 115 ? 14.429 -13.798 -1.047 1.00 55.75 115 ASP A CA 1
ATOM 946 C C . ASP A 1 115 ? 13.015 -13.757 -1.642 1.00 55.75 115 ASP A C 1
ATOM 948 O O . ASP A 1 115 ? 12.679 -14.590 -2.496 1.00 55.75 115 ASP A O 1
ATOM 952 N N . PRO A 1 116 ? 12.140 -12.844 -1.178 1.00 61.00 116 PRO A N 1
ATOM 953 C CA . PRO A 1 116 ? 10.800 -12.726 -1.724 1.00 61.00 116 PRO A CA 1
ATOM 954 C C . PRO A 1 116 ? 10.889 -12.490 -3.235 1.00 61.00 116 PRO A C 1
ATOM 956 O O . PRO A 1 116 ? 11.831 -11.841 -3.702 1.00 61.00 116 PRO A O 1
ATOM 959 N N . PRO A 1 117 ? 9.919 -12.992 -4.019 1.00 66.50 117 PRO A N 1
ATOM 960 C CA . PRO A 1 117 ? 9.921 -12.778 -5.455 1.00 66.50 117 PRO A CA 1
ATOM 961 C C . PRO A 1 117 ? 10.008 -11.277 -5.727 1.00 66.50 117 PRO A C 1
ATOM 963 O O . PRO A 1 117 ? 9.158 -10.501 -5.281 1.00 66.50 117 PRO A O 1
ATOM 966 N N . TYR A 1 118 ? 11.062 -10.868 -6.433 1.00 76.75 118 TYR A N 1
ATOM 967 C CA . TYR A 1 118 ? 11.229 -9.481 -6.835 1.00 76.75 118 TYR A CA 1
ATOM 968 C C . TYR A 1 118 ? 9.988 -8.993 -7.593 1.00 76.75 118 TYR A C 1
ATOM 970 O O . TYR A 1 118 ? 9.345 -9.760 -8.314 1.00 76.75 118 TYR A O 1
ATOM 978 N N . SER A 1 119 ? 9.660 -7.706 -7.445 1.00 82.75 119 SER A N 1
ATOM 979 C CA . SER A 1 119 ? 8.501 -7.119 -8.123 1.00 82.75 119 SER A CA 1
ATOM 980 C C . SER A 1 119 ? 8.595 -7.290 -9.645 1.00 82.75 119 SER A C 1
ATOM 982 O O . SER A 1 119 ? 9.689 -7.386 -10.210 1.00 82.75 119 SER A O 1
ATOM 984 N N . SER A 1 120 ? 7.445 -7.288 -10.327 1.00 78.88 120 SER A N 1
ATOM 985 C CA . SER A 1 120 ? 7.363 -7.414 -11.792 1.00 78.88 120 SER A CA 1
ATOM 986 C C . SER A 1 120 ? 8.266 -6.415 -12.521 1.00 78.88 120 SER A C 1
ATOM 988 O O . SER A 1 120 ? 8.896 -6.760 -13.517 1.00 78.88 120 SER A O 1
ATOM 990 N N . ASN A 1 121 ? 8.392 -5.201 -11.975 1.00 83.56 121 ASN A N 1
ATOM 991 C CA . ASN A 1 121 ? 9.243 -4.150 -12.528 1.00 83.56 121 ASN A CA 1
ATOM 992 C C . ASN A 1 121 ? 10.723 -4.548 -12.477 1.00 83.56 121 ASN A C 1
ATOM 994 O O . ASN A 1 121 ? 11.452 -4.353 -13.442 1.00 83.56 121 ASN A O 1
ATOM 998 N N . TYR A 1 122 ? 11.181 -5.144 -11.373 1.00 88.38 122 TYR A N 1
ATOM 999 C CA . TYR A 1 122 ? 12.560 -5.618 -11.275 1.00 88.38 122 TYR A CA 1
ATOM 1000 C C . TYR A 1 122 ? 12.822 -6.794 -12.223 1.00 88.38 122 TYR A C 1
ATOM 1002 O O . TYR A 1 122 ? 13.859 -6.821 -12.877 1.00 88.38 122 TYR A O 1
ATOM 1010 N N . GLN A 1 123 ? 11.884 -7.739 -12.353 1.00 85.69 123 GLN A N 1
ATOM 1011 C CA . GLN A 1 123 ? 12.023 -8.848 -13.306 1.00 85.69 123 GLN A CA 1
ATOM 1012 C C . GLN A 1 123 ? 12.121 -8.353 -14.754 1.00 85.69 123 GLN A C 1
ATOM 1014 O O . GLN A 1 123 ? 12.932 -8.871 -15.522 1.00 85.69 123 GLN A O 1
ATOM 1019 N N . GLU A 1 124 ? 11.354 -7.323 -15.120 1.00 87.62 124 GLU A N 1
ATOM 1020 C CA . GLU A 1 124 ? 11.478 -6.664 -16.420 1.00 87.62 124 GLU A CA 1
ATOM 1021 C C . GLU A 1 124 ? 12.867 -6.033 -16.595 1.00 87.62 124 GLU A C 1
ATOM 1023 O O . GLU A 1 124 ? 13.515 -6.263 -17.617 1.00 87.62 124 GLU A O 1
ATOM 1028 N N . LEU A 1 125 ? 13.376 -5.317 -15.584 1.00 86.50 125 LEU A N 1
ATOM 1029 C CA . LEU A 1 125 ? 14.727 -4.741 -15.611 1.00 86.50 125 LEU A CA 1
ATOM 1030 C C . LEU A 1 125 ? 15.819 -5.810 -15.749 1.00 86.50 125 LEU A C 1
ATOM 1032 O O . LEU A 1 125 ? 16.740 -5.639 -16.547 1.00 86.50 125 LEU A O 1
ATOM 1036 N N . VAL A 1 126 ? 15.711 -6.927 -15.023 1.00 88.81 126 VAL A N 1
ATOM 1037 C CA . VAL A 1 126 ? 16.627 -8.071 -15.156 1.00 88.81 126 VAL A CA 1
ATOM 1038 C C . VAL A 1 126 ? 16.532 -8.675 -16.554 1.00 88.81 126 VAL A C 1
ATOM 1040 O O . VAL A 1 126 ? 17.559 -8.967 -17.161 1.00 88.81 126 VAL 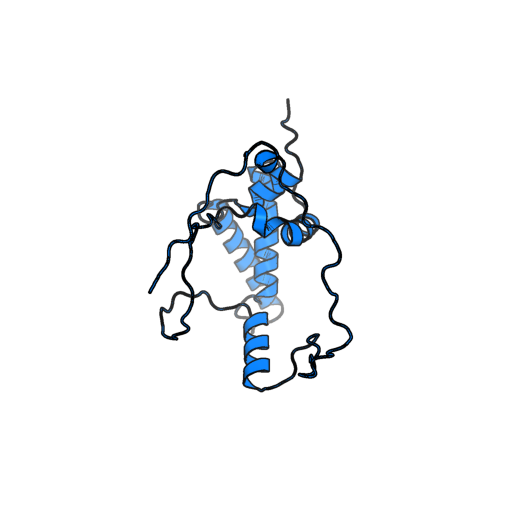A O 1
ATOM 1043 N N . GLY A 1 127 ? 15.325 -8.816 -17.105 1.00 87.81 127 GLY A N 1
ATOM 1044 C CA . GLY A 1 127 ? 15.115 -9.287 -18.472 1.00 87.81 127 GLY A CA 1
ATOM 1045 C C . GLY A 1 127 ? 15.748 -8.366 -19.518 1.00 87.81 127 GLY A C 1
ATOM 1046 O O . GLY A 1 127 ? 16.402 -8.850 -20.447 1.00 87.81 127 GLY A O 1
ATOM 1047 N N . LEU A 1 128 ? 15.615 -7.045 -19.354 1.00 90.38 128 LEU A N 1
ATOM 1048 C CA . LEU A 1 128 ? 16.279 -6.048 -20.198 1.00 90.38 128 LEU A CA 1
ATOM 1049 C C . LEU A 1 128 ? 17.803 -6.164 -20.090 1.00 90.38 128 LEU A C 1
ATOM 1051 O O . LEU A 1 128 ? 18.474 -6.215 -21.121 1.00 90.38 128 LEU A O 1
ATOM 1055 N N . LEU A 1 129 ? 18.330 -6.289 -18.869 1.00 88.88 129 LEU A N 1
ATOM 1056 C CA . LEU A 1 129 ? 19.758 -6.447 -18.602 1.00 88.88 129 LEU A CA 1
ATOM 1057 C C . LEU A 1 129 ? 20.321 -7.728 -19.239 1.00 88.88 129 LEU A C 1
ATOM 1059 O O . LEU A 1 129 ? 21.308 -7.663 -19.967 1.00 88.88 129 LEU A O 1
ATOM 1063 N N . MET A 1 130 ? 19.669 -8.877 -19.033 1.00 89.94 130 MET A N 1
ATOM 1064 C CA . MET A 1 130 ? 20.078 -10.162 -19.617 1.00 89.94 130 MET A CA 1
ATOM 1065 C C . MET A 1 130 ? 19.978 -10.174 -21.143 1.00 89.94 130 MET A C 1
ATOM 1067 O O . MET A 1 130 ? 20.808 -10.781 -21.815 1.00 89.94 130 MET A O 1
ATOM 1071 N N . SER A 1 131 ? 18.985 -9.482 -21.702 1.00 91.31 131 SER A N 1
ATOM 1072 C CA . SER A 1 131 ? 18.832 -9.334 -23.153 1.00 91.31 131 SER A CA 1
ATOM 1073 C C . SER A 1 131 ? 19.802 -8.313 -23.762 1.00 91.31 131 SER A C 1
ATOM 1075 O O . SER A 1 131 ? 19.814 -8.154 -24.982 1.00 91.31 131 SER A O 1
ATOM 1077 N N . GLY A 1 132 ? 20.552 -7.566 -22.941 1.00 88.88 132 GLY A N 1
ATOM 1078 C CA . GLY A 1 132 ? 21.387 -6.447 -23.386 1.00 88.88 132 GLY A CA 1
ATOM 1079 C C . GLY A 1 132 ? 20.590 -5.286 -23.992 1.00 88.88 132 GLY A C 1
ATOM 1080 O O . GLY A 1 132 ? 21.128 -4.512 -24.785 1.00 88.88 132 GLY A O 1
ATOM 1081 N N . LYS A 1 133 ? 19.295 -5.170 -23.673 1.00 87.94 133 LYS A N 1
ATOM 1082 C CA . LYS A 1 133 ? 18.444 -4.072 -24.145 1.00 87.94 133 LYS A CA 1
ATOM 1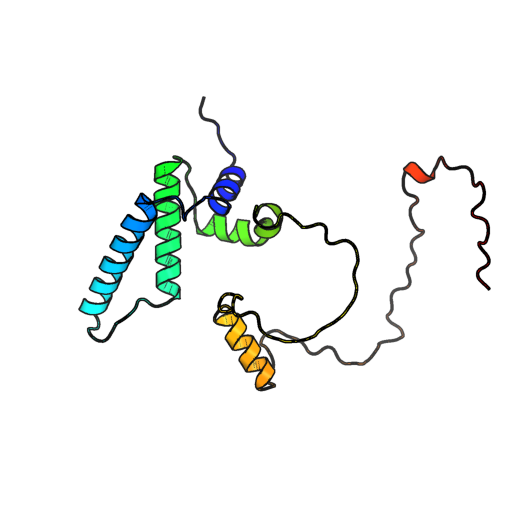083 C C . LYS A 1 133 ? 18.701 -2.826 -23.286 1.00 87.94 133 LYS A C 1
ATOM 1085 O O . LYS A 1 133 ? 18.868 -2.951 -22.074 1.00 87.94 133 LYS A O 1
ATOM 1090 N N . PRO A 1 134 ? 18.718 -1.619 -23.879 1.00 89.44 134 PRO A N 1
ATOM 1091 C CA . PRO A 1 134 ? 18.872 -0.393 -23.108 1.00 89.44 134 PRO A CA 1
ATOM 1092 C C . PRO A 1 134 ? 17.707 -0.237 -22.126 1.00 89.44 134 PRO A C 1
ATOM 1094 O O . PRO A 1 134 ? 16.546 -0.393 -22.507 1.00 89.44 134 PRO A O 1
ATOM 1097 N N . ILE A 1 135 ? 18.022 0.087 -20.872 1.00 88.88 135 ILE A N 1
ATOM 1098 C CA . ILE A 1 135 ? 17.010 0.347 -19.847 1.00 88.88 135 ILE A CA 1
ATOM 1099 C C . ILE A 1 135 ? 16.419 1.743 -20.093 1.00 88.88 135 ILE A C 1
ATOM 1101 O O . ILE A 1 135 ? 17.182 2.713 -20.186 1.00 88.88 135 ILE A O 1
ATOM 1105 N N . PRO A 1 136 ? 15.085 1.875 -20.192 1.00 88.88 136 PRO A N 1
ATOM 1106 C CA . PRO A 1 136 ? 14.433 3.169 -20.351 1.00 88.88 136 PRO A CA 1
ATOM 1107 C C . PRO A 1 136 ? 14.914 4.195 -19.311 1.00 88.88 136 PRO A C 1
ATOM 1109 O O . PRO A 1 136 ? 14.979 3.908 -18.120 1.00 88.88 136 PRO A O 1
ATOM 1112 N N . GLY A 1 137 ? 15.274 5.398 -19.766 1.00 89.25 137 GLY A N 1
ATOM 1113 C CA . GLY A 1 137 ? 15.715 6.506 -18.906 1.00 89.25 137 GLY A CA 1
ATOM 1114 C C . GLY A 1 137 ? 17.198 6.502 -18.510 1.00 89.25 137 GLY A C 1
ATOM 1115 O O . GLY A 1 137 ? 17.709 7.549 -18.106 1.00 89.25 137 GLY A O 1
ATOM 1116 N N . ILE A 1 138 ? 17.922 5.391 -18.683 1.00 88.50 138 ILE A N 1
ATOM 1117 C CA . ILE A 1 138 ? 19.355 5.329 -18.373 1.00 88.50 138 ILE A CA 1
ATOM 1118 C C . ILE A 1 138 ? 20.169 5.918 -19.528 1.00 88.50 138 ILE A C 1
ATOM 1120 O O . ILE A 1 138 ? 20.127 5.441 -20.663 1.00 88.50 138 ILE A O 1
ATOM 1124 N N . LYS A 1 139 ? 20.933 6.973 -19.234 1.00 87.38 139 LYS A N 1
ATOM 1125 C CA . LYS A 1 139 ? 21.865 7.594 -20.183 1.00 87.38 139 LYS A CA 1
ATOM 1126 C C . LYS A 1 139 ? 23.224 6.906 -20.094 1.00 87.38 139 LYS A C 1
ATOM 1128 O O . LYS A 1 139 ? 23.728 6.678 -19.000 1.00 87.38 139 LYS A O 1
ATOM 1133 N N . GLN A 1 140 ? 23.826 6.619 -21.245 1.00 83.38 140 GLN A N 1
ATOM 1134 C CA . GLN A 1 140 ? 25.186 6.088 -21.310 1.00 83.38 140 GLN A CA 1
ATOM 1135 C C . GLN A 1 140 ? 26.181 7.197 -20.968 1.00 83.38 140 GLN A C 1
ATOM 1137 O O . GLN A 1 140 ? 26.218 8.227 -21.647 1.00 83.38 140 GLN A O 1
ATOM 1142 N N . ILE A 1 141 ? 26.969 6.991 -19.914 1.00 84.12 141 ILE A N 1
ATOM 1143 C CA . ILE A 1 141 ? 28.113 7.852 -19.618 1.00 84.12 141 ILE A CA 1
ATOM 1144 C C . ILE A 1 141 ? 29.272 7.341 -20.483 1.00 84.12 141 ILE A C 1
ATOM 1146 O O . ILE A 1 141 ? 29.624 6.167 -20.372 1.00 84.12 141 ILE A O 1
ATOM 1150 N N . PRO A 1 142 ? 29.848 8.168 -21.371 1.00 86.56 142 PRO A N 1
ATOM 1151 C CA . PRO A 1 142 ? 31.026 7.763 -22.122 1.00 86.56 142 PRO A CA 1
ATOM 1152 C C . PRO A 1 142 ? 32.206 7.553 -21.166 1.00 86.56 142 PRO A C 1
ATOM 1154 O O . PRO A 1 142 ? 32.398 8.347 -20.249 1.00 86.56 142 PRO A O 1
ATOM 1157 N N . ASP A 1 143 ? 33.055 6.561 -21.438 1.00 85.94 143 ASP A N 1
ATOM 1158 C CA . ASP A 1 143 ? 34.297 6.286 -20.682 1.00 85.94 143 ASP A CA 1
ATOM 1159 C C . ASP A 1 143 ? 35.394 7.358 -20.903 1.00 85.94 143 ASP A C 1
ATOM 1161 O O . ASP A 1 143 ? 36.587 7.158 -20.702 1.00 85.94 143 ASP A O 1
ATOM 1165 N N . THR A 1 144 ? 35.003 8.530 -21.404 1.00 84.38 144 THR A N 1
ATOM 1166 C CA . THR A 1 144 ? 35.912 9.641 -21.667 1.00 84.38 144 THR A CA 1
ATOM 1167 C C . THR A 1 144 ? 36.050 10.475 -20.403 1.00 84.38 144 THR A C 1
ATOM 1169 O O . THR A 1 144 ? 35.166 11.262 -20.064 1.00 84.38 144 THR A O 1
ATOM 1172 N N . VAL A 1 145 ? 37.187 10.335 -19.722 1.00 81.50 145 VAL A N 1
ATOM 1173 C CA . VAL A 1 145 ? 37.562 11.237 -18.631 1.00 81.50 145 VAL A CA 1
ATOM 1174 C C . VAL A 1 145 ? 37.913 12.600 -19.223 1.00 81.50 145 VAL A C 1
ATOM 1176 O O . VAL A 1 145 ? 38.904 12.753 -19.935 1.00 81.50 145 VAL A O 1
ATOM 1179 N N . LEU A 1 146 ? 37.092 13.604 -18.927 1.00 80.94 146 LEU A N 1
ATOM 1180 C CA . LEU A 1 146 ? 37.342 14.986 -19.321 1.00 80.94 146 LEU A CA 1
ATOM 1181 C C . LEU A 1 146 ? 38.349 15.596 -18.330 1.00 80.94 146 LEU A C 1
ATOM 1183 O O . LEU A 1 146 ? 37.964 16.102 -17.277 1.00 80.94 146 LEU A O 1
ATOM 1187 N N . THR A 1 147 ? 39.646 15.492 -18.636 1.00 78.00 147 THR A N 1
ATOM 1188 C CA . THR A 1 147 ? 40.755 15.846 -17.721 1.00 78.00 147 THR A CA 1
ATOM 1189 C C . THR A 1 147 ? 40.723 17.292 -17.237 1.00 78.00 147 THR A C 1
ATOM 1191 O O . THR A 1 147 ? 41.167 17.578 -16.128 1.00 78.00 147 THR A O 1
ATOM 1194 N N . ASP A 1 148 ? 40.149 18.193 -18.030 1.00 79.12 148 ASP A N 1
ATOM 1195 C CA . ASP A 1 148 ? 40.299 19.635 -17.819 1.00 79.12 148 ASP A CA 1
ATOM 1196 C C . ASP A 1 148 ? 39.098 20.272 -17.098 1.00 79.12 148 ASP A C 1
ATOM 1198 O O . ASP A 1 148 ? 39.115 21.463 -16.807 1.00 79.12 148 ASP A O 1
ATOM 1202 N N . GLN A 1 149 ? 38.051 19.489 -16.801 1.00 74.81 149 GLN A N 1
ATOM 1203 C CA . GLN A 1 149 ? 36.817 19.970 -16.153 1.00 74.81 149 GLN A CA 1
ATOM 1204 C C . GLN A 1 149 ? 36.644 19.461 -14.714 1.00 74.81 149 GLN A C 1
ATOM 1206 O O . GLN A 1 149 ? 35.604 19.681 -14.087 1.00 74.81 149 GLN A O 1
ATOM 1211 N N . GLY A 1 150 ? 37.653 18.777 -14.169 1.00 76.38 150 GLY A N 1
ATOM 1212 C CA . GLY A 1 150 ? 37.670 18.400 -12.760 1.00 76.38 150 GLY A CA 1
ATOM 1213 C C . GLY A 1 150 ? 37.717 19.648 -11.879 1.00 76.38 150 GLY A C 1
ATOM 1214 O O . GLY A 1 150 ? 38.665 20.425 -11.940 1.00 76.38 150 GLY A O 1
ATOM 1215 N N . SER A 1 151 ? 36.700 19.858 -11.043 1.00 79.62 151 SER A N 1
ATOM 1216 C CA . SER A 1 151 ? 36.727 20.953 -10.069 1.00 79.62 151 SER A CA 1
ATOM 1217 C C . SER A 1 151 ? 37.758 20.649 -8.982 1.00 79.62 151 SER A C 1
ATOM 1219 O O . SER A 1 151 ? 37.595 19.702 -8.215 1.00 79.62 151 SER A O 1
ATOM 1221 N N . THR A 1 152 ? 38.815 21.454 -8.885 1.00 79.94 152 THR A N 1
ATOM 1222 C CA . THR A 1 152 ? 39.734 21.394 -7.742 1.00 79.94 152 THR A CA 1
ATOM 1223 C C . THR A 1 152 ? 39.057 21.981 -6.506 1.00 79.94 152 THR A C 1
ATOM 1225 O O . THR A 1 152 ? 38.469 23.064 -6.577 1.00 79.94 152 THR A O 1
ATOM 1228 N N . ALA A 1 153 ? 39.163 21.311 -5.357 1.00 81.62 153 ALA A N 1
ATOM 1229 C CA . ALA A 1 153 ? 38.684 21.855 -4.090 1.00 81.62 153 ALA A CA 1
ATOM 1230 C C . ALA A 1 153 ? 39.447 23.152 -3.753 1.00 81.62 153 ALA A C 1
ATOM 1232 O O . ALA A 1 153 ? 40.612 23.114 -3.373 1.00 81.62 153 ALA A O 1
ATOM 1233 N N . SER A 1 154 ? 38.796 24.308 -3.915 1.00 82.38 154 SER A N 1
ATOM 1234 C CA . SER A 1 154 ? 39.403 25.621 -3.638 1.00 82.38 154 SER A CA 1
ATOM 1235 C C . SER A 1 154 ? 39.108 26.140 -2.225 1.00 82.38 154 SER A C 1
ATOM 1237 O O . SER A 1 154 ? 39.696 27.135 -1.801 1.00 82.38 154 SER A O 1
ATOM 1239 N N . ALA A 1 155 ? 38.171 25.524 -1.502 1.00 82.50 155 ALA A N 1
ATOM 1240 C CA . ALA A 1 155 ? 37.753 26.001 -0.190 1.00 82.50 155 ALA A CA 1
ATOM 1241 C C . ALA A 1 155 ? 38.645 25.431 0.922 1.00 82.50 155 ALA A C 1
ATOM 1243 O O . ALA A 1 155 ? 38.883 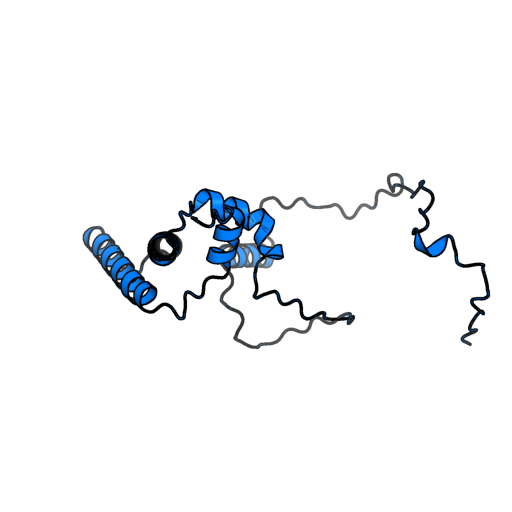24.226 0.980 1.00 82.50 155 ALA A O 1
ATOM 1244 N N . SER A 1 156 ? 39.092 26.297 1.836 1.00 80.88 156 SER A N 1
ATOM 1245 C CA . SER A 1 156 ? 39.803 25.879 3.048 1.00 80.88 156 SER A CA 1
ATOM 1246 C C . SER A 1 156 ? 38.908 24.984 3.912 1.00 80.88 156 SER A C 1
ATOM 1248 O O . SER A 1 156 ? 37.740 25.312 4.157 1.00 80.88 156 SER A O 1
ATOM 1250 N N . GLN A 1 157 ? 39.446 23.850 4.369 1.00 82.12 157 GLN A N 1
ATOM 1251 C CA . GLN A 1 157 ? 38.733 22.916 5.236 1.00 82.12 157 GLN A CA 1
ATOM 1252 C C . GLN A 1 157 ? 38.348 23.625 6.538 1.00 82.12 157 GLN A C 1
ATOM 1254 O O . GLN A 1 157 ? 39.197 24.086 7.301 1.00 82.12 157 GLN A O 1
ATOM 1259 N N . ARG A 1 158 ? 37.041 23.724 6.802 1.00 84.94 158 ARG A N 1
ATOM 1260 C CA . ARG A 1 158 ? 36.553 24.299 8.057 1.00 84.94 158 ARG A CA 1
ATOM 1261 C C . ARG A 1 158 ? 36.949 23.380 9.206 1.00 84.94 158 ARG A C 1
ATOM 1263 O O . ARG A 1 158 ? 36.588 22.205 9.201 1.00 84.94 158 ARG A O 1
ATOM 1270 N N . THR A 1 159 ? 37.629 23.936 10.203 1.00 84.12 159 THR A N 1
ATOM 1271 C CA . THR A 1 159 ? 37.882 23.225 11.455 1.00 84.12 159 THR A CA 1
ATOM 1272 C C . THR A 1 159 ? 36.569 22.989 12.186 1.00 84.12 159 THR A C 1
ATOM 1274 O O . THR A 1 159 ? 35.687 23.861 12.244 1.00 84.12 159 THR A O 1
ATOM 1277 N N . LYS A 1 160 ? 36.411 21.782 12.726 1.00 90.31 160 LYS A N 1
ATOM 1278 C CA . LYS A 1 160 ? 35.239 21.439 13.531 1.00 90.31 160 LYS A CA 1
ATOM 1279 C C . LYS A 1 160 ? 35.326 22.203 14.862 1.00 90.31 160 LYS A C 1
ATOM 1281 O O . LYS A 1 160 ? 36.424 22.444 15.361 1.00 90.31 160 LYS A O 1
ATOM 1286 N N . PRO A 1 161 ? 34.204 22.621 15.475 1.00 85.88 161 PRO A N 1
ATOM 1287 C CA . PRO A 1 161 ? 34.238 23.499 16.648 1.00 85.88 161 PRO A CA 1
ATOM 1288 C C . PRO A 1 161 ? 35.018 22.929 17.849 1.00 85.88 161 PRO A C 1
ATOM 1290 O O . PRO A 1 161 ? 35.556 23.709 18.630 1.00 85.88 161 PRO A O 1
ATOM 1293 N N . TRP A 1 162 ? 35.150 21.604 17.969 1.00 84.56 162 TRP A N 1
ATOM 1294 C CA . TRP A 1 162 ? 35.951 20.945 19.010 1.00 84.56 162 TRP A CA 1
ATOM 1295 C C . TRP A 1 162 ? 37.467 20.934 18.752 1.00 84.56 162 TRP A C 1
ATOM 1297 O O . TRP A 1 162 ? 38.234 20.646 19.666 1.00 84.56 162 TRP A O 1
ATOM 1307 N N . GLU A 1 163 ? 37.924 21.243 17.535 1.00 84.69 163 GLU A N 1
ATOM 1308 C CA . GLU A 1 163 ? 39.354 21.257 17.181 1.00 84.69 163 GLU A CA 1
ATOM 1309 C C . GLU A 1 163 ? 40.047 22.549 17.616 1.00 84.69 163 GLU A C 1
ATOM 1311 O O . GLU A 1 163 ? 41.256 22.559 17.818 1.00 84.69 163 GLU A O 1
ATOM 1316 N N . LYS A 1 164 ? 39.287 23.631 17.830 1.00 77.81 164 LYS A N 1
ATOM 1317 C CA . LYS A 1 164 ? 39.846 24.942 18.200 1.00 77.81 164 LYS A CA 1
ATOM 1318 C C . LYS A 1 164 ? 40.629 24.936 19.520 1.00 77.81 164 LYS A C 1
ATOM 1320 O O . LYS A 1 164 ? 41.443 25.828 19.718 1.00 77.81 164 LYS A O 1
ATOM 1325 N N . ASN A 1 165 ? 40.392 23.953 20.395 1.00 69.81 165 ASN A N 1
ATOM 1326 C CA . ASN A 1 165 ? 40.988 23.890 21.733 1.00 69.81 165 ASN A CA 1
ATOM 1327 C C . ASN A 1 165 ? 42.002 22.751 21.927 1.00 69.81 165 ASN A C 1
ATOM 1329 O O . ASN A 1 165 ? 42.465 22.562 23.049 1.00 69.81 165 ASN A O 1
ATOM 1333 N N . ARG A 1 166 ? 42.367 21.986 20.887 1.00 61.88 166 ARG A N 1
ATOM 1334 C CA . ARG A 1 166 ? 43.517 21.077 21.003 1.00 61.88 166 ARG A CA 1
ATOM 1335 C C . ARG A 1 166 ? 44.784 21.838 20.631 1.00 61.88 166 ARG A C 1
ATOM 1337 O O . ARG A 1 166 ? 45.051 22.076 19.458 1.00 61.88 166 ARG A O 1
ATOM 1344 N N . SER A 1 167 ? 45.557 22.228 21.639 1.00 52.66 167 SER A N 1
ATOM 1345 C CA . SER A 1 167 ? 46.971 22.555 21.463 1.00 52.66 167 SER A CA 1
ATOM 1346 C C . SER A 1 167 ? 47.696 21.358 20.820 1.00 52.66 167 SER A C 1
ATOM 1348 O O . SER A 1 167 ? 47.392 20.215 21.174 1.00 52.66 167 SER A O 1
ATOM 1350 N N . PRO A 1 168 ? 48.602 21.592 19.855 1.00 58.81 168 PRO A N 1
ATOM 1351 C CA . PRO A 1 168 ? 49.206 20.537 19.053 1.00 58.81 168 PRO A CA 1
ATOM 1352 C C . PRO A 1 168 ? 50.284 19.819 19.866 1.00 58.81 168 PRO A C 1
ATOM 1354 O O . PRO A 1 168 ? 51.436 20.240 19.885 1.00 58.81 168 PRO A O 1
ATOM 1357 N N . GLU A 1 169 ? 49.915 18.738 20.543 1.00 53.41 169 GLU A N 1
ATOM 1358 C CA . GLU A 1 169 ? 50.879 17.796 21.102 1.00 53.41 169 GLU A CA 1
ATOM 1359 C C . GLU A 1 169 ? 50.758 16.474 20.339 1.00 53.41 169 GLU A C 1
ATOM 1361 O O . GLU A 1 169 ? 49.827 15.693 20.521 1.00 53.41 169 GLU A O 1
ATOM 1366 N N . THR A 1 170 ? 51.696 16.328 19.404 1.00 46.03 170 THR A N 1
ATOM 1367 C CA . THR A 1 170 ? 52.386 15.080 19.072 1.00 46.03 170 THR A CA 1
ATOM 1368 C C . THR A 1 170 ? 51.510 13.905 18.622 1.00 46.03 170 THR A C 1
ATOM 1370 O O . THR A 1 170 ? 51.100 13.060 19.408 1.00 46.03 170 THR A O 1
ATOM 1373 N N . THR A 1 171 ? 51.312 13.777 17.306 1.00 56.00 171 THR A N 1
ATOM 1374 C CA . THR A 1 171 ? 51.183 12.447 16.692 1.00 56.00 171 THR A CA 1
ATOM 1375 C C . THR A 1 171 ? 52.561 12.070 16.184 1.00 56.00 171 THR A C 1
ATOM 1377 O O . THR A 1 171 ? 53.010 12.550 15.1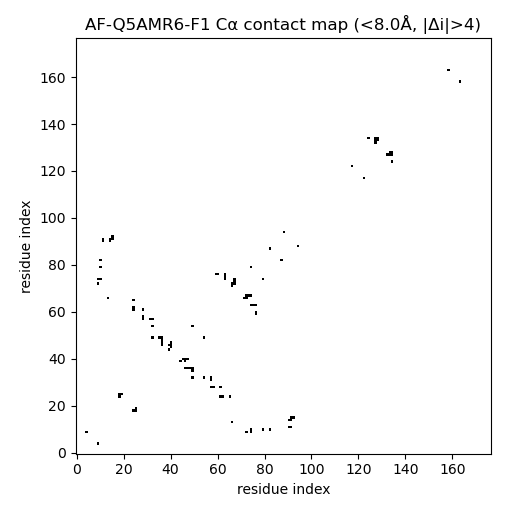46 1.00 56.00 171 THR A O 1
ATOM 1380 N N . GLU A 1 172 ? 53.245 11.293 17.017 1.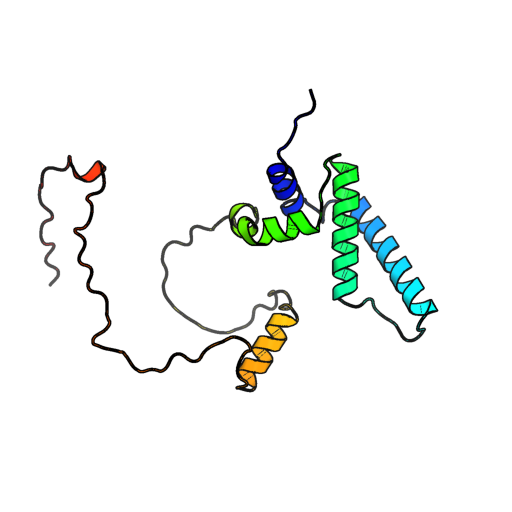00 51.16 172 GLU A N 1
ATOM 1381 C CA . GLU A 1 172 ? 54.474 10.593 16.692 1.00 51.16 172 GLU A CA 1
ATOM 1382 C C . GLU A 1 172 ? 54.270 9.789 15.409 1.00 51.16 172 GLU A C 1
ATOM 1384 O O . GLU A 1 172 ? 53.275 9.078 15.240 1.00 51.16 172 GLU A O 1
ATOM 1389 N N . GLU A 1 173 ? 55.234 9.924 14.506 1.00 54.62 173 GLU A N 1
ATOM 1390 C CA . GLU A 1 173 ? 55.430 9.011 13.398 1.00 54.62 173 GLU A CA 1
ATOM 1391 C C . GLU A 1 173 ? 55.637 7.605 13.966 1.00 54.62 173 GLU A C 1
ATOM 1393 O O . GLU A 1 173 ? 56.728 7.231 14.400 1.00 54.62 173 GLU A O 1
ATOM 1398 N N . VAL A 1 174 ? 54.574 6.803 13.972 1.00 55.91 174 VAL A N 1
ATOM 1399 C CA . VAL A 1 174 ? 54.715 5.357 14.092 1.00 55.91 174 VAL A CA 1
ATOM 1400 C C . VAL A 1 174 ? 55.332 4.892 12.780 1.00 55.91 174 VAL A C 1
ATOM 1402 O O . VAL A 1 174 ? 54.639 4.626 11.799 1.00 55.91 174 VAL A O 1
ATOM 1405 N N . SER A 1 175 ? 56.664 4.868 12.760 1.00 63.28 175 SER A N 1
ATOM 1406 C CA . SER A 1 175 ? 57.440 4.165 11.747 1.00 63.28 175 SER A CA 1
ATOM 1407 C C . SER A 1 175 ? 57.002 2.702 11.739 1.00 63.28 175 SER A C 1
ATOM 1409 O O . SER A 1 175 ? 57.160 1.966 12.713 1.00 63.28 175 SER A O 1
ATOM 1411 N N . PHE A 1 176 ? 56.381 2.301 10.637 1.00 53.53 176 PHE A N 1
ATOM 1412 C CA . PHE A 1 176 ? 56.226 0.905 10.285 1.00 53.53 176 PHE A CA 1
ATOM 1413 C C . PHE A 1 176 ? 57.228 0.646 9.162 1.00 53.53 176 PHE A C 1
ATOM 1415 O O . PHE A 1 176 ? 57.170 1.318 8.130 1.00 53.53 176 PHE A O 1
ATOM 1422 N N . VAL A 1 177 ? 58.089 -0.348 9.400 1.00 57.50 177 VAL A N 1
ATOM 1423 C CA . VAL A 1 177 ? 59.246 -0.822 8.610 1.00 57.50 177 VAL A CA 1
ATOM 1424 C C . VAL A 1 177 ? 60.586 -0.207 9.005 1.00 57.50 177 VAL A C 1
ATOM 1426 O O . VAL A 1 177 ? 60.826 0.989 8.740 1.00 57.50 177 VAL A O 1
#

Foldseek 3Di:
DPPCQDLVNLLLCLLAPDPVPDVVLVVVLVVQQVVVQVVVCVVPVVRPHDPPVVSVVSSLVSSQVVSCVPVVDHDDPVVSVVVCVVCVVPRRPVPPPPPPPDDDDDDDDDDDPPDPPDDPVVVVVVVCVVVVHDDPPDDDDDPDDPPPPDDDPPDDDDDDPVVVPDDDDDPDPPDDD

Sequence (177 aa):
MSTSNTQEDVYIEYLNYDWDSFQEFQDGLQEIMDNYLQNLKEQDPSVTSIPNLDKQQLINQAKSFFFCNKTGNIINLDDFEDWKLHNEDKFKKDKQIEELGTSESTSTNNQSDSDPPYSSNYQELVGLLMSGKPIPGIKQIPDTVLTDQGSTASASQRTKPWEKNRSPETTEEVSFV

InterPro domains:
  IPR040554 Peroxisomal membrane protein PEX14-like, KPWE domain [PF17733] (117-164)
  IPR058841 PEX14-like, helix-turn-helix domain [PF25871] (8-87)

Secondary structure (DSSP, 8-state):
------HHHHHHHHHT---SS-HHHHHHHHHHHHHHHHHHHHH-TT--S--HHHHHHHHHHHHHHHHHHHH-----HHHHHHHHHHHHHHH-TT------------------TTSPPPPHHHHHHHHHHHTTPPPTTPPPPPS---TT------SPPPPPTTGGG------------

pLDDT: mean 79.72, std 18.38, range [32.28, 96.12]

Radius of gyration: 26.69 Å; Cα contacts (8 Å, |Δi|>4): 58; chains: 1; bounding box: 79×46×49 Å

Organism: Candida albicans (strain SC5314 / ATCC MYA-2876) (NCBI:txid237561)

Solvent-accessible surface area (backbone atoms only — not comparable to full-atom values): 11883 Å² total; per-residue (Å²): 131,83,80,78,67,48,75,65,55,52,49,49,47,62,75,63,52,71,65,86,81,34,59,70,57,54,54,50,48,49,53,53,49,53,53,51,43,50,55,46,30,74,76,37,77,83,58,86,71,73,56,70,68,58,50,52,50,52,50,53,54,46,48,48,53,52,48,26,70,73,72,71,49,89,75,58,69,69,64,43,54,60,49,39,77,80,40,45,91,79,60,49,71,86,66,65,72,74,80,74,70,88,79,80,88,80,96,71,93,77,89,72,100,73,72,72,83,70,54,73,69,54,52,50,51,50,50,30,57,76,69,70,44,86,58,89,92,67,76,86,77,71,94,68,80,65,82,88,73,67,82,73,89,82,72,80,82,78,78,55,86,79,56,80,76,62,75,92,75,79,85,72,82,77,80,80,132